Protein AF-A0A7S4RRV2-F1 (afdb_monomer)

Structure (mmCIF, N/CA/C/O backbone):
data_AF-A0A7S4RRV2-F1
#
_entry.id   AF-A0A7S4RRV2-F1
#
loop_
_atom_site.group_PDB
_atom_site.id
_atom_site.type_symbol
_atom_site.label_atom_id
_atom_site.label_alt_id
_atom_site.label_comp_id
_atom_site.label_asym_id
_atom_site.label_entity_id
_atom_site.label_seq_id
_atom_site.pdbx_PDB_ins_code
_atom_site.Cartn_x
_atom_site.Cartn_y
_atom_site.Cartn_z
_atom_site.occupancy
_atom_site.B_iso_or_equiv
_atom_site.auth_seq_id
_atom_site.auth_comp_id
_atom_site.auth_asym_id
_atom_site.auth_atom_id
_atom_site.pdbx_PDB_model_num
ATOM 1 N N . MET A 1 1 ? 28.428 -20.623 -6.494 1.00 34.81 1 MET A N 1
ATOM 2 C CA . MET A 1 1 ? 27.501 -19.470 -6.536 1.00 34.81 1 MET A CA 1
ATOM 3 C C . MET A 1 1 ? 26.064 -19.971 -6.655 1.00 34.81 1 MET A C 1
ATOM 5 O O . MET A 1 1 ? 25.550 -20.109 -7.756 1.00 34.81 1 MET A O 1
ATOM 9 N N . LYS A 1 2 ? 25.442 -20.320 -5.528 1.00 34.19 2 LYS A N 1
ATOM 10 C CA . LYS A 1 2 ? 24.012 -20.643 -5.414 1.00 34.19 2 LYS A CA 1
ATOM 11 C C . LYS A 1 2 ? 23.554 -20.039 -4.088 1.00 34.19 2 LYS A C 1
ATOM 13 O O . LYS A 1 2 ? 23.521 -20.730 -3.078 1.00 34.19 2 LYS A O 1
ATOM 18 N N . ASP A 1 3 ? 23.321 -18.731 -4.082 1.00 38.88 3 ASP A N 1
ATOM 19 C CA . ASP A 1 3 ? 22.784 -18.055 -2.904 1.00 38.88 3 ASP A CA 1
ATOM 20 C C . ASP A 1 3 ? 21.265 -18.232 -2.885 1.00 38.88 3 ASP A C 1
ATOM 22 O O . ASP A 1 3 ? 20.557 -17.899 -3.835 1.00 38.88 3 ASP A O 1
ATOM 26 N N . PHE A 1 4 ? 20.816 -18.832 -1.787 1.00 36.09 4 PHE A N 1
ATOM 27 C CA . PHE A 1 4 ? 19.444 -19.149 -1.424 1.00 36.09 4 PHE A CA 1
ATOM 28 C C . PHE A 1 4 ? 18.566 -17.888 -1.372 1.00 36.09 4 PHE A C 1
ATOM 30 O O . PHE A 1 4 ? 18.720 -17.050 -0.484 1.00 36.09 4 PHE A O 1
ATOM 37 N N . LEU A 1 5 ? 17.582 -17.798 -2.269 1.00 37.19 5 LEU A N 1
ATOM 38 C CA . LEU A 1 5 ? 16.339 -17.083 -1.990 1.00 37.19 5 LEU A CA 1
ATOM 39 C C . LEU A 1 5 ? 15.497 -17.995 -1.099 1.00 37.19 5 LEU A C 1
ATOM 41 O O . LEU A 1 5 ? 14.982 -19.013 -1.561 1.00 37.19 5 LEU A O 1
ATOM 45 N N . LEU A 1 6 ? 15.370 -17.652 0.181 1.00 40.69 6 LEU A N 1
ATOM 46 C CA . LEU A 1 6 ? 14.396 -18.30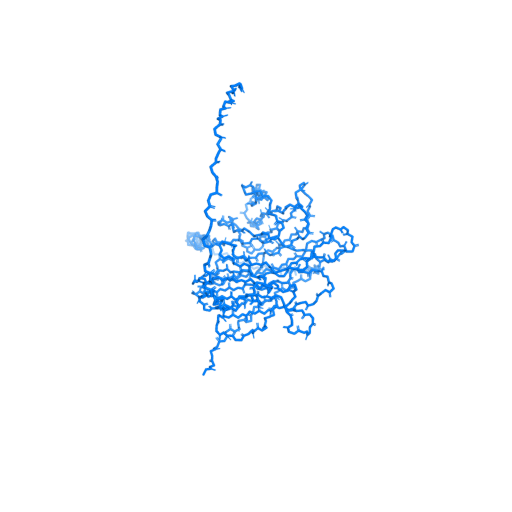4 1.049 1.00 40.69 6 LEU A CA 1
ATOM 47 C C . LEU A 1 6 ? 13.009 -17.764 0.669 1.00 40.69 6 LEU A C 1
ATOM 49 O O . LEU A 1 6 ? 12.555 -16.749 1.195 1.00 40.69 6 LEU A O 1
ATOM 53 N N . MET A 1 7 ? 12.359 -18.411 -0.301 1.00 36.62 7 MET A N 1
ATOM 54 C CA . MET A 1 7 ? 10.940 -18.198 -0.571 1.00 36.62 7 MET A CA 1
ATOM 55 C C . MET A 1 7 ? 10.159 -18.737 0.625 1.00 36.62 7 MET A C 1
ATOM 57 O O . MET A 1 7 ? 10.061 -19.946 0.810 1.00 36.62 7 MET A O 1
ATOM 61 N N . LYS A 1 8 ? 9.639 -17.843 1.464 1.00 39.62 8 LYS A N 1
ATOM 62 C CA . LYS A 1 8 ? 8.637 -18.214 2.461 1.00 39.62 8 LYS A CA 1
ATOM 63 C C . LYS A 1 8 ? 7.280 -18.201 1.770 1.00 39.62 8 LYS A C 1
ATOM 65 O O . LYS A 1 8 ? 6.898 -17.193 1.177 1.00 39.62 8 LYS A O 1
ATOM 70 N N . ASP A 1 9 ? 6.577 -19.323 1.816 1.00 31.39 9 ASP A N 1
ATOM 71 C CA . ASP A 1 9 ? 5.188 -19.386 1.387 1.00 31.39 9 ASP A CA 1
ATOM 72 C C . ASP A 1 9 ? 4.339 -18.557 2.352 1.00 31.39 9 ASP A C 1
ATOM 74 O O . ASP A 1 9 ? 4.138 -18.910 3.512 1.00 31.39 9 ASP A O 1
ATOM 78 N N . VAL A 1 10 ? 3.910 -17.393 1.871 1.00 38.44 10 VAL A N 1
ATOM 79 C CA . VAL A 1 10 ? 2.933 -16.540 2.540 1.00 38.44 10 VAL A CA 1
ATOM 80 C C . VAL A 1 10 ? 1.561 -17.136 2.247 1.00 38.44 10 VAL A C 1
ATOM 82 O O . VAL A 1 10 ? 1.147 -17.215 1.090 1.00 38.44 10 VAL A O 1
ATOM 85 N N . LEU A 1 11 ? 0.867 -17.574 3.296 1.00 34.00 11 LEU A N 1
ATOM 86 C CA . LEU A 1 11 ? -0.551 -17.918 3.242 1.00 34.00 11 LEU A CA 1
ATOM 87 C C . LEU A 1 11 ? -1.350 -16.642 2.941 1.00 34.00 11 LEU A C 1
ATOM 89 O O . LEU A 1 11 ? -1.718 -15.891 3.840 1.00 34.00 11 LEU A O 1
ATOM 93 N N . LEU A 1 12 ? -1.602 -16.386 1.658 1.00 36.19 12 LEU A N 1
ATOM 94 C CA . LEU A 1 12 ? -2.635 -15.459 1.211 1.00 36.19 12 LEU A CA 1
ATOM 95 C C . LEU A 1 12 ? -4.001 -16.090 1.500 1.00 36.19 12 LEU A C 1
ATOM 97 O O . LEU A 1 12 ? -4.492 -16.909 0.723 1.00 36.19 12 LEU A O 1
ATOM 101 N N . PHE A 1 13 ? -4.641 -15.705 2.601 1.00 34.56 13 PHE A N 1
ATOM 102 C CA . PHE A 1 13 ? -6.066 -15.969 2.783 1.00 34.56 13 PHE A CA 1
ATOM 103 C C . PHE A 1 13 ? -6.866 -14.919 2.008 1.00 34.56 13 PHE A C 1
ATOM 105 O O . PHE A 1 13 ? -7.250 -13.879 2.535 1.00 34.56 13 PHE A O 1
ATOM 112 N N . VAL A 1 14 ? -7.113 -15.191 0.727 1.00 33.31 14 VAL A N 1
ATOM 113 C CA . VAL A 1 14 ? -8.157 -14.492 -0.031 1.00 33.31 14 VAL A CA 1
ATOM 114 C C . VAL A 1 14 ? -9.488 -15.118 0.377 1.00 33.31 14 VAL A C 1
ATOM 116 O O . VAL A 1 14 ? -9.801 -16.230 -0.041 1.00 33.31 14 VAL A O 1
ATOM 119 N N . TRP A 1 15 ? -10.267 -14.438 1.217 1.00 31.94 15 TRP A N 1
ATOM 120 C CA . TRP A 1 15 ? -11.651 -14.836 1.479 1.00 31.94 15 TRP A CA 1
ATOM 121 C C . TRP A 1 15 ? -12.604 -14.023 0.608 1.00 31.94 15 TRP A C 1
ATOM 123 O O . TRP A 1 15 ? -12.752 -12.813 0.767 1.00 31.94 15 TRP A O 1
ATOM 133 N N . THR A 1 16 ? -13.292 -14.715 -0.297 1.00 33.56 16 THR A N 1
ATOM 134 C CA . THR A 1 16 ? -14.565 -14.256 -0.853 1.00 33.56 16 THR A CA 1
ATOM 135 C C . THR A 1 16 ? -15.630 -14.369 0.236 1.00 33.56 16 THR A C 1
ATOM 137 O O . THR A 1 16 ? -15.800 -15.430 0.834 1.00 33.56 16 THR A O 1
ATOM 140 N N . CYS A 1 17 ? -16.345 -13.280 0.508 1.00 32.47 17 CYS A N 1
ATOM 141 C CA . CYS A 1 17 ? -17.398 -13.234 1.519 1.00 32.47 17 CYS A CA 1
ATOM 142 C C . CYS A 1 17 ? -18.577 -14.141 1.103 1.00 32.47 17 CYS A C 1
ATOM 144 O O . CYS A 1 17 ? -19.323 -13.802 0.189 1.00 32.47 17 CYS A O 1
ATOM 146 N N . GLY A 1 18 ? -18.737 -15.299 1.753 1.00 32.47 18 GLY A N 1
ATOM 147 C CA . GLY A 1 18 ? -19.884 -16.199 1.598 1.00 32.47 18 GLY A CA 1
ATOM 148 C C . GLY A 1 18 ? -20.538 -16.461 2.954 1.00 32.47 18 GLY A C 1
ATOM 149 O O . GLY A 1 18 ? -19.961 -17.129 3.807 1.00 32.47 18 GLY A O 1
ATOM 150 N N . ALA A 1 19 ? -21.732 -15.910 3.175 1.00 37.50 19 ALA A N 1
ATOM 151 C CA . ALA A 1 19 ? -22.488 -16.079 4.411 1.00 37.50 19 ALA A CA 1
ATOM 152 C C . ALA A 1 19 ? -23.187 -17.450 4.452 1.00 37.50 19 ALA A C 1
ATOM 154 O O . ALA A 1 19 ? -24.045 -17.729 3.618 1.00 37.50 19 ALA A O 1
ATOM 155 N N . VAL A 1 20 ? -22.882 -18.284 5.454 1.00 35.16 20 VAL A N 1
ATOM 156 C CA . VAL A 1 20 ? -23.694 -19.460 5.817 1.00 35.16 20 VAL A CA 1
ATOM 157 C C . VAL A 1 20 ? -23.843 -19.515 7.335 1.00 35.16 20 VAL A C 1
ATOM 159 O O . VAL A 1 20 ? -22.889 -19.763 8.067 1.00 35.16 20 VAL A O 1
ATOM 162 N N . ALA A 1 21 ? -25.068 -19.293 7.808 1.00 37.38 21 ALA A N 1
ATOM 163 C CA . ALA A 1 21 ? -25.456 -19.480 9.198 1.00 37.38 21 ALA A CA 1
ATOM 164 C C . ALA A 1 21 ? -25.769 -20.962 9.465 1.00 37.38 21 ALA A C 1
ATOM 166 O O . ALA A 1 21 ? -26.582 -21.564 8.763 1.00 37.38 21 ALA A O 1
ATOM 167 N N . ARG A 1 22 ? -25.192 -21.545 10.523 1.00 33.06 22 ARG A N 1
ATOM 168 C CA . ARG A 1 22 ? -25.704 -22.781 11.136 1.00 33.06 22 ARG A CA 1
ATOM 169 C C . ARG A 1 22 ? -25.925 -22.577 12.630 1.00 33.06 22 ARG A C 1
ATOM 171 O O . ARG A 1 22 ? -25.001 -22.273 13.374 1.00 33.06 22 ARG A O 1
ATOM 178 N N . ARG A 1 23 ? -27.180 -22.779 13.043 1.00 43.44 23 ARG A N 1
ATOM 179 C CA . ARG A 1 23 ? -27.597 -23.035 14.427 1.00 43.44 23 ARG A CA 1
ATOM 180 C C . ARG A 1 23 ? -27.086 -24.408 14.843 1.00 43.44 23 ARG A C 1
ATOM 182 O O . ARG A 1 23 ? -27.353 -25.378 14.138 1.00 43.44 23 ARG A O 1
ATOM 189 N N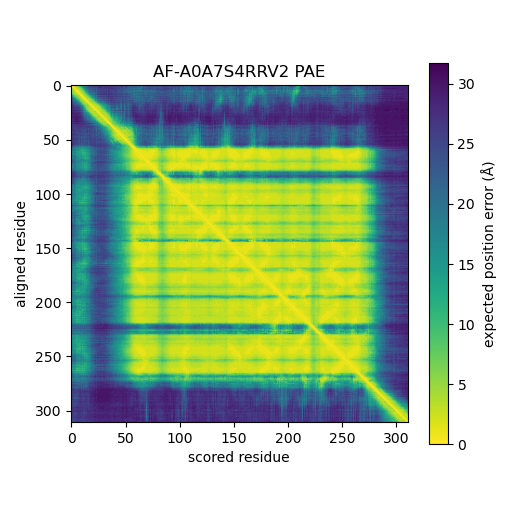 . LEU A 1 24 ? -26.483 -24.504 16.023 1.00 38.34 24 LEU A N 1
ATOM 190 C CA . LEU A 1 24 ? -26.426 -25.758 16.764 1.00 38.34 24 LEU A CA 1
ATOM 191 C C . LEU A 1 24 ? -26.970 -25.547 18.177 1.00 38.34 24 LEU A C 1
ATOM 193 O O . LEU A 1 24 ? -26.535 -24.673 18.920 1.00 38.34 24 LEU A O 1
ATOM 197 N N . SER A 1 25 ? -27.990 -26.352 18.460 1.00 48.47 25 SER A N 1
ATOM 198 C CA . SER A 1 25 ? -28.624 -26.595 19.748 1.00 48.47 25 SER A CA 1
ATOM 199 C C . SER A 1 25 ? -27.891 -27.754 20.424 1.00 48.47 25 SER A C 1
ATOM 201 O O . SER A 1 25 ? -27.555 -28.728 19.751 1.00 48.47 25 SER A O 1
ATOM 203 N N . GLY A 1 26 ? -27.655 -27.666 21.732 1.00 38.00 26 GLY A N 1
ATOM 204 C CA . GLY A 1 26 ? -27.023 -28.736 22.501 1.00 38.00 26 GLY A CA 1
ATOM 205 C C . GLY A 1 26 ? -27.124 -28.492 24.001 1.00 38.00 26 GLY A C 1
ATOM 206 O O . GLY A 1 26 ? -26.317 -27.772 24.575 1.00 38.00 26 GLY A O 1
ATOM 207 N N . SER A 1 27 ? -28.153 -29.087 24.603 1.00 48.19 27 SER A N 1
ATOM 208 C CA . SER A 1 27 ? -28.417 -29.181 26.041 1.00 48.19 27 SER A CA 1
ATOM 209 C C . SER A 1 27 ? -27.533 -30.258 26.683 1.00 48.19 27 SER A C 1
ATOM 211 O O . SER A 1 27 ? -27.416 -31.353 26.138 1.00 48.19 27 SER A O 1
ATOM 213 N N . GLY A 1 28 ? -26.956 -29.973 27.854 1.00 39.31 28 GLY A N 1
ATOM 214 C CA . GLY A 1 28 ? -26.234 -30.953 28.668 1.00 39.31 28 GLY A CA 1
ATOM 215 C C . GLY A 1 28 ? -25.925 -30.403 30.057 1.00 39.31 28 GLY A C 1
ATOM 216 O O . GLY A 1 28 ? -25.006 -29.611 30.229 1.00 39.31 28 GLY A O 1
ATOM 217 N N . SER A 1 29 ? -26.730 -30.801 31.043 1.00 43.47 29 SER A N 1
ATOM 218 C CA . SER A 1 29 ? -26.631 -30.400 32.448 1.00 43.47 29 SER A CA 1
ATOM 219 C C . SER A 1 29 ? -25.940 -31.497 33.262 1.00 43.47 29 SER A C 1
ATOM 221 O O . SER A 1 29 ? -26.373 -32.647 33.247 1.00 43.47 29 SER A O 1
ATOM 223 N N . SER A 1 30 ? -24.886 -31.155 34.003 1.00 41.50 30 SER A N 1
ATOM 224 C CA . SER A 1 30 ? -24.405 -31.953 35.136 1.00 41.50 30 SER A CA 1
ATOM 225 C C . SER A 1 30 ? -24.006 -31.037 36.284 1.00 41.50 30 SER A C 1
ATOM 227 O O . SER A 1 30 ? -23.167 -30.152 36.136 1.00 41.50 30 SER A O 1
ATOM 229 N N . ARG A 1 31 ? -24.680 -31.235 37.424 1.00 41.94 31 ARG A N 1
ATOM 230 C CA . ARG A 1 31 ? -24.401 -30.588 38.709 1.00 41.94 31 ARG A CA 1
ATOM 231 C C . ARG A 1 31 ? -23.358 -31.403 39.461 1.00 41.94 31 ARG A C 1
ATOM 233 O O . ARG A 1 31 ? -23.616 -32.550 39.805 1.00 41.94 31 ARG A O 1
ATOM 240 N N . THR A 1 32 ? -22.260 -30.758 39.822 1.00 40.75 32 THR A N 1
ATOM 241 C CA . THR A 1 32 ? -21.384 -31.174 40.921 1.00 40.75 32 THR A CA 1
ATOM 242 C C . THR A 1 32 ? -21.226 -29.987 41.858 1.00 40.75 32 THR A C 1
ATOM 244 O O . THR A 1 32 ? -20.606 -28.984 41.515 1.00 40.75 32 THR A O 1
ATOM 247 N N . THR A 1 33 ? -21.853 -30.080 43.028 1.00 48.84 33 THR A N 1
ATOM 248 C CA . THR A 1 33 ? -21.727 -29.125 44.131 1.00 48.84 33 THR A CA 1
ATOM 249 C C . THR A 1 33 ? -20.487 -29.473 44.946 1.00 48.84 33 THR A C 1
ATOM 251 O O . THR A 1 33 ? -20.499 -30.441 45.701 1.00 48.84 33 THR A O 1
ATOM 254 N N . SER A 1 34 ? -19.429 -28.681 44.781 1.00 44.34 34 SER A N 1
ATOM 255 C CA . SER A 1 34 ? -18.232 -28.690 45.623 1.00 44.34 34 SER A CA 1
ATOM 256 C C . SER A 1 34 ? -18.102 -27.311 46.260 1.00 44.34 34 SER A C 1
ATOM 258 O O . SER A 1 34 ? -17.873 -26.318 45.573 1.00 44.34 34 SER A O 1
ATOM 260 N N . THR A 1 35 ? -18.314 -27.246 47.570 1.00 51.09 35 THR A N 1
ATOM 261 C CA . THR A 1 35 ? -18.073 -26.073 48.410 1.00 51.09 35 THR A CA 1
ATOM 262 C C . THR A 1 35 ? -16.569 -25.888 48.584 1.00 51.09 35 THR A C 1
ATOM 264 O O . THR A 1 35 ? -15.969 -26.539 49.435 1.00 51.09 35 THR A O 1
ATOM 267 N N . ASP A 1 36 ? -15.966 -25.021 47.770 1.00 45.41 36 ASP A N 1
ATOM 268 C CA . ASP A 1 36 ? -14.549 -24.668 47.865 1.00 45.41 36 ASP A CA 1
ATOM 269 C C . ASP A 1 36 ? -14.392 -23.149 48.027 1.00 45.41 36 ASP A C 1
ATOM 271 O O . ASP A 1 36 ? -14.573 -22.365 47.094 1.00 45.41 36 ASP A O 1
ATOM 275 N N . VAL A 1 37 ? -14.101 -22.734 49.259 1.00 53.22 37 VAL A N 1
ATOM 276 C CA . VAL A 1 37 ? -13.918 -21.329 49.656 1.00 53.22 37 VAL A CA 1
ATOM 277 C C . VAL A 1 37 ? -12.477 -20.855 49.356 1.00 53.22 37 VAL A C 1
ATOM 279 O O . VAL A 1 37 ? -12.183 -19.670 49.480 1.00 53.22 37 VAL A O 1
ATOM 282 N N . GLY A 1 38 ? -11.582 -21.739 48.879 1.00 49.97 38 GLY A N 1
ATOM 283 C CA . GLY A 1 38 ? -10.196 -21.412 48.502 1.00 49.97 38 GLY A CA 1
ATOM 284 C C . GLY A 1 38 ? -9.953 -21.186 47.000 1.00 49.97 38 GLY A C 1
ATOM 285 O O . GLY A 1 38 ? -9.015 -20.480 46.624 1.00 49.97 38 GLY A O 1
ATOM 286 N N . GLY A 1 39 ? -10.808 -21.720 46.120 1.00 50.50 39 GLY A N 1
ATOM 287 C CA . GLY A 1 39 ? -10.618 -21.666 44.660 1.00 50.50 39 GLY A CA 1
ATOM 288 C C . GLY A 1 39 ? -10.822 -20.285 44.017 1.00 50.50 39 GLY A C 1
ATOM 289 O O . GLY A 1 39 ? -10.220 -19.978 42.985 1.00 50.50 39 GLY A O 1
ATOM 290 N N . ALA A 1 40 ? -11.620 -19.411 44.639 1.00 54.44 40 ALA A N 1
ATOM 291 C CA . ALA A 1 40 ? -11.951 -18.097 44.079 1.00 54.44 40 ALA A CA 1
ATOM 292 C C . ALA A 1 40 ? -10.737 -17.152 43.999 1.00 54.44 40 ALA A C 1
ATOM 294 O O . ALA A 1 40 ? -10.605 -16.400 43.034 1.00 54.44 40 ALA A O 1
ATOM 295 N N . GLN A 1 41 ? -9.813 -17.217 44.965 1.00 54.88 41 GLN A N 1
ATOM 296 C CA . GLN A 1 41 ? -8.608 -16.377 44.965 1.00 54.88 41 GLN A CA 1
ATOM 297 C C . GLN A 1 41 ? -7.557 -16.859 43.949 1.00 54.88 41 GLN A C 1
ATOM 299 O O . GLN A 1 41 ? -6.895 -16.043 43.304 1.00 54.88 41 GLN A O 1
ATOM 304 N N . HIS A 1 42 ? -7.446 -18.175 43.736 1.00 55.53 42 HIS A N 1
ATOM 305 C CA . HIS A 1 42 ? -6.565 -18.745 42.710 1.00 55.53 42 HIS A CA 1
ATOM 306 C C . HIS A 1 42 ? -7.075 -18.470 41.288 1.00 55.53 42 HIS A C 1
ATOM 308 O O . HIS A 1 42 ? -6.298 -18.052 40.429 1.00 55.53 42 HIS A O 1
ATOM 314 N N . ALA A 1 43 ? -8.382 -18.608 41.044 1.00 58.56 43 ALA A N 1
ATOM 315 C CA . ALA A 1 43 ? -8.985 -18.290 39.749 1.00 58.56 43 ALA A CA 1
ATOM 316 C C . ALA A 1 43 ? -8.862 -16.797 39.396 1.00 58.56 43 ALA A C 1
ATOM 318 O O . ALA A 1 43 ? -8.568 -16.458 38.249 1.00 58.56 43 ALA A O 1
ATOM 319 N N . LEU A 1 44 ? -9.019 -15.903 40.381 1.00 60.34 44 LEU A N 1
ATOM 320 C CA . LEU A 1 44 ? -8.849 -14.462 40.181 1.00 60.34 44 LEU A CA 1
ATOM 321 C C . LEU A 1 44 ? -7.399 -14.104 39.824 1.00 60.34 44 LEU A C 1
ATOM 323 O O . LEU A 1 44 ? -7.172 -13.293 38.931 1.00 60.34 44 LEU A O 1
ATOM 327 N N . THR A 1 45 ? -6.422 -14.751 40.466 1.00 61.69 45 THR A N 1
ATOM 328 C CA . THR A 1 45 ? -4.990 -14.537 40.199 1.00 61.69 45 THR A CA 1
ATOM 329 C C . THR A 1 45 ? -4.592 -15.056 38.814 1.00 61.69 45 THR A C 1
ATOM 331 O O . THR A 1 45 ? -3.886 -14.369 38.081 1.00 61.69 45 THR A O 1
ATOM 334 N N . ILE A 1 46 ? -5.099 -16.222 38.396 1.00 59.28 46 ILE A N 1
ATOM 335 C CA . ILE A 1 46 ? -4.881 -16.756 37.039 1.00 59.28 46 ILE A CA 1
ATOM 336 C C . ILE A 1 46 ? -5.543 -15.856 35.983 1.00 59.28 46 ILE A C 1
ATOM 338 O O . ILE A 1 46 ? -4.930 -15.577 34.958 1.00 59.28 46 ILE A O 1
ATOM 342 N N . ALA A 1 47 ? -6.754 -15.347 36.230 1.00 58.78 47 ALA A N 1
ATOM 343 C CA . ALA A 1 47 ? -7.443 -14.436 35.313 1.00 58.78 47 ALA A CA 1
ATOM 344 C C . ALA A 1 47 ? -6.770 -13.053 35.219 1.00 58.78 47 ALA A C 1
ATOM 346 O O . ALA A 1 47 ? -6.707 -12.474 34.134 1.00 58.78 47 ALA A O 1
ATOM 347 N N . LEU A 1 48 ? -6.239 -12.531 36.329 1.00 59.28 48 LEU A N 1
ATOM 348 C CA . LEU A 1 48 ? -5.448 -11.297 36.355 1.00 59.28 48 LEU A CA 1
ATOM 349 C C . LEU A 1 48 ? -4.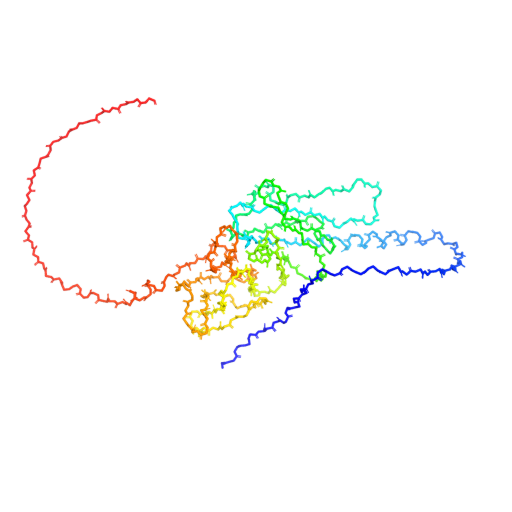109 -11.474 35.639 1.00 59.28 48 LEU A C 1
ATOM 351 O O . LEU A 1 48 ? -3.766 -10.636 34.814 1.00 59.28 48 LEU A O 1
ATOM 355 N N . ASN A 1 49 ? -3.414 -12.591 35.858 1.00 56.28 49 ASN A N 1
ATOM 356 C CA . ASN A 1 49 ? -2.172 -12.908 35.156 1.00 56.28 49 ASN A CA 1
ATOM 357 C C . ASN A 1 49 ? -2.405 -13.196 33.669 1.00 56.28 49 ASN A C 1
ATOM 359 O O . ASN A 1 49 ? -1.581 -12.811 32.858 1.00 56.28 49 ASN A O 1
ATOM 363 N N . ALA A 1 50 ? -3.528 -13.802 33.273 1.00 56.16 50 ALA A N 1
ATOM 364 C CA . ALA A 1 50 ? -3.894 -13.953 31.863 1.00 56.16 50 ALA A CA 1
ATOM 365 C C . ALA A 1 50 ? -4.225 -12.599 31.209 1.00 56.16 50 ALA A C 1
ATOM 367 O O . ALA A 1 50 ? -3.878 -12.381 30.053 1.00 56.16 50 ALA A O 1
ATOM 368 N N . ARG A 1 51 ? -4.830 -11.659 31.951 1.00 51.94 51 ARG A N 1
ATOM 369 C CA . ARG A 1 51 ? -5.043 -10.270 31.502 1.00 51.94 51 ARG A CA 1
ATOM 370 C C . ARG A 1 51 ? -3.751 -9.450 31.453 1.00 51.94 51 ARG A C 1
ATOM 372 O O . ARG A 1 51 ? -3.593 -8.653 30.541 1.00 51.94 51 ARG A O 1
ATOM 379 N N . GLN A 1 52 ? -2.828 -9.658 32.390 1.00 50.56 52 GLN A N 1
ATOM 380 C CA . GLN A 1 52 ? -1.500 -9.035 32.395 1.00 50.56 52 GLN A CA 1
ATOM 381 C C . GLN A 1 52 ? -0.518 -9.716 31.432 1.00 50.56 52 GLN A C 1
ATOM 383 O O . GLN A 1 52 ? 0.420 -9.075 30.994 1.00 50.56 52 GLN A O 1
ATOM 388 N N . ALA A 1 53 ? -0.716 -10.980 31.055 1.00 47.81 53 ALA A N 1
ATOM 389 C CA . ALA A 1 53 ? 0.038 -11.658 29.994 1.00 47.81 53 ALA A CA 1
ATOM 390 C C . ALA A 1 53 ? -0.547 -11.364 28.605 1.00 47.81 53 ALA A C 1
ATOM 392 O O . ALA A 1 53 ? 0.184 -11.348 27.622 1.00 47.81 53 ALA A O 1
ATOM 393 N N . ALA A 1 54 ? -1.840 -11.030 28.538 1.00 51.47 54 ALA A N 1
ATOM 394 C CA . ALA A 1 54 ? -2.425 -10.258 27.448 1.00 51.47 54 ALA A CA 1
ATOM 395 C C . ALA A 1 54 ? -2.033 -8.767 27.510 1.00 51.47 54 ALA A C 1
ATOM 397 O O . ALA A 1 54 ? -2.649 -7.966 26.804 1.00 51.47 54 ALA A O 1
ATOM 398 N N . ALA A 1 55 ? -1.019 -8.401 28.324 1.00 51.25 55 ALA A N 1
ATOM 399 C CA . ALA A 1 55 ? -0.292 -7.146 28.178 1.00 51.25 55 ALA A CA 1
ATOM 400 C C . ALA A 1 55 ? -0.036 -6.920 26.694 1.00 51.25 55 ALA A C 1
ATOM 402 O O . ALA A 1 55 ? 0.523 -7.758 25.984 1.00 51.25 55 ALA A O 1
ATOM 403 N N . GLU A 1 56 ? -0.585 -5.797 26.269 1.00 60.88 56 GLU A N 1
ATOM 404 C CA . GLU A 1 56 ? -0.987 -5.468 24.922 1.00 60.88 56 GLU A CA 1
ATOM 405 C C . GLU A 1 56 ? 0.113 -5.772 23.921 1.00 60.88 56 GLU A C 1
ATOM 407 O O . GLU A 1 56 ? 1.105 -5.046 23.800 1.00 60.88 56 GLU A O 1
ATOM 412 N N . LYS A 1 57 ? -0.087 -6.833 23.139 1.00 64.06 57 LYS A N 1
ATOM 413 C CA . LYS A 1 57 ? 0.655 -6.978 21.898 1.00 64.06 57 LYS A CA 1
ATOM 414 C C . LYS A 1 57 ? 0.212 -5.846 20.972 1.00 64.06 57 LYS A C 1
ATOM 416 O O . LYS A 1 57 ? -0.773 -5.967 20.250 1.00 64.06 57 LYS A O 1
ATOM 421 N N . SER A 1 58 ? 0.917 -4.723 21.054 1.00 76.31 58 SER A N 1
ATOM 422 C CA . SER A 1 58 ? 0.677 -3.578 20.187 1.00 76.31 58 SER A CA 1
ATOM 423 C C . SER A 1 58 ? 1.242 -3.887 18.806 1.00 76.31 58 SER A C 1
ATOM 425 O O . SER A 1 58 ? 2.442 -4.081 18.623 1.00 76.31 58 SER A O 1
ATOM 427 N N . TRP A 1 59 ? 0.345 -3.999 17.836 1.00 89.19 59 TRP A N 1
ATOM 428 C CA . TRP A 1 59 ? 0.710 -4.116 16.435 1.00 89.19 59 TRP A CA 1
ATOM 429 C C . TRP A 1 59 ? 0.930 -2.722 15.858 1.00 89.19 59 TRP A C 1
ATOM 431 O O . TRP A 1 59 ? 0.151 -1.800 16.115 1.00 89.19 59 TRP A O 1
ATOM 441 N N . GLU A 1 60 ? 1.968 -2.568 15.045 1.00 94.12 60 GLU A N 1
ATOM 442 C CA . GLU A 1 60 ? 2.024 -1.443 14.121 1.00 94.12 60 GLU A CA 1
ATOM 443 C C . GLU A 1 60 ? 1.095 -1.728 12.939 1.00 94.12 60 GLU A C 1
ATOM 445 O O . GLU A 1 60 ? 0.942 -2.875 12.503 1.00 94.12 60 GLU A O 1
ATOM 450 N N . LEU A 1 61 ? 0.484 -0.676 12.403 1.00 97.25 61 LEU A N 1
ATOM 451 C CA . LEU A 1 61 ? -0.390 -0.761 11.242 1.00 97.25 61 LEU A CA 1
ATOM 452 C C . LEU A 1 61 ? 0.154 0.116 10.121 1.00 97.25 61 LEU A C 1
ATOM 454 O O . LEU A 1 61 ? 0.277 1.321 10.288 1.00 97.25 61 LEU A O 1
ATOM 458 N N . ARG A 1 62 ? 0.414 -0.464 8.952 1.00 98.25 62 ARG A N 1
ATOM 459 C CA . ARG A 1 62 ? 0.694 0.273 7.718 1.00 98.25 62 ARG A CA 1
ATOM 460 C C . ARG A 1 62 ? -0.538 0.274 6.839 1.00 98.25 62 ARG A C 1
ATOM 462 O O . ARG A 1 62 ? -1.027 -0.791 6.467 1.00 98.25 62 ARG A O 1
ATOM 469 N N . ILE A 1 63 ? -0.994 1.451 6.434 1.00 98.56 63 ILE A N 1
ATOM 470 C CA . ILE A 1 63 ? -2.061 1.585 5.441 1.00 98.56 63 ILE A CA 1
ATOM 471 C C . ILE A 1 63 ? -1.480 2.239 4.201 1.00 98.56 63 ILE A C 1
ATOM 473 O O . ILE A 1 63 ? -0.897 3.316 4.283 1.00 98.56 63 ILE A O 1
ATOM 477 N N . CYS A 1 64 ? -1.664 1.594 3.056 1.00 98.75 64 CYS A N 1
ATOM 478 C CA . CYS A 1 64 ? -1.323 2.137 1.751 1.00 98.75 64 CYS A CA 1
ATOM 479 C C . CYS A 1 64 ? -2.590 2.407 0.942 1.00 98.75 64 CYS A C 1
ATOM 481 O O . CYS A 1 64 ? -3.421 1.514 0.754 1.00 98.75 64 CYS A O 1
ATOM 483 N N . ASN A 1 65 ? -2.714 3.629 0.432 1.00 98.69 65 ASN A N 1
ATOM 484 C CA . ASN A 1 65 ? -3.775 4.014 -0.479 1.00 98.69 65 ASN A CA 1
ATOM 485 C C . ASN A 1 65 ? -3.338 3.792 -1.936 1.00 98.69 65 ASN A C 1
ATOM 487 O O . ASN A 1 65 ? -2.720 4.655 -2.558 1.00 98.69 65 ASN A O 1
ATOM 491 N N . ALA A 1 66 ? -3.698 2.640 -2.494 1.00 98.56 66 ALA A N 1
ATOM 492 C CA . ALA A 1 66 ? -3.644 2.367 -3.929 1.00 98.56 66 ALA A CA 1
ATOM 493 C C . ALA A 1 66 ? -5.038 2.477 -4.584 1.00 98.56 66 ALA A C 1
ATOM 495 O O . ALA A 1 66 ? -5.246 2.027 -5.711 1.00 98.56 66 ALA A O 1
ATOM 496 N N . TYR A 1 67 ? -6.016 3.068 -3.888 1.00 98.38 67 TYR A N 1
ATOM 497 C CA . TYR A 1 67 ? -7.347 3.310 -4.420 1.00 98.38 67 TYR A CA 1
ATOM 498 C C . TYR A 1 67 ? -7.278 4.508 -5.363 1.00 98.38 67 TYR A C 1
ATOM 500 O O . TYR A 1 67 ? -7.151 5.654 -4.942 1.00 98.38 67 TYR A O 1
ATOM 508 N N . ALA A 1 68 ? -7.319 4.210 -6.659 1.00 97.44 68 ALA A N 1
ATOM 509 C CA . ALA A 1 68 ? -7.167 5.174 -7.734 1.00 97.44 68 ALA A CA 1
ATOM 510 C C . ALA A 1 68 ? -8.376 6.124 -7.809 1.00 97.44 68 ALA A C 1
ATOM 512 O O . ALA A 1 68 ? -9.396 5.834 -8.447 1.00 97.44 68 ALA A O 1
ATOM 513 N N . PHE A 1 69 ? -8.259 7.231 -7.076 1.00 96.31 69 PHE A N 1
ATOM 514 C CA . PHE A 1 69 ? -9.230 8.311 -6.983 1.00 96.31 69 PHE A CA 1
ATOM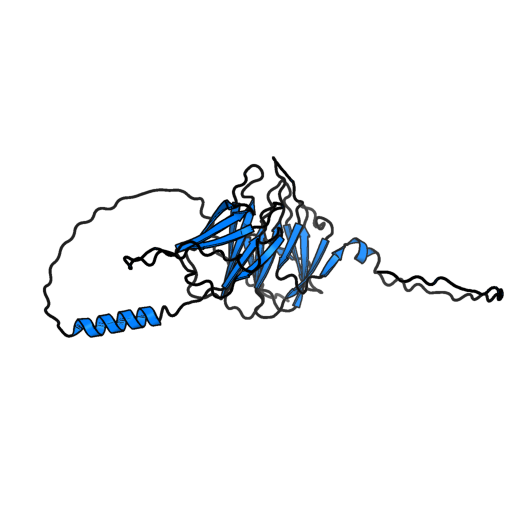 515 C C . PHE A 1 69 ? -8.548 9.588 -6.469 1.00 96.31 69 PHE A C 1
ATOM 517 O O . PHE A 1 69 ? -7.522 9.518 -5.796 1.00 96.31 69 PHE A O 1
ATOM 524 N N . GLU A 1 70 ? -9.096 10.755 -6.805 1.00 94.44 70 GLU A N 1
ATOM 525 C CA . GLU A 1 70 ? -8.464 12.046 -6.497 1.00 94.44 70 GLU A CA 1
ATOM 526 C C . GLU A 1 70 ? -8.534 12.398 -5.007 1.00 94.44 70 GLU A C 1
ATOM 528 O O . GLU A 1 70 ? -7.569 12.905 -4.438 1.00 94.44 70 GLU A O 1
ATOM 533 N N . SER A 1 71 ? -9.655 12.095 -4.347 1.00 95.69 71 SER A N 1
ATOM 534 C CA . SER A 1 71 ? -9.787 12.366 -2.917 1.00 95.69 71 SER A CA 1
ATOM 535 C C . SER A 1 71 ? -8.959 11.392 -2.082 1.00 95.69 71 SER A C 1
ATOM 537 O O . SER A 1 71 ? -8.934 10.193 -2.368 1.00 95.69 71 SER A O 1
ATOM 539 N N . GLY A 1 72 ? -8.388 11.877 -0.982 1.00 97.06 72 GLY A N 1
ATOM 540 C CA . GLY A 1 72 ? -7.662 11.026 -0.048 1.00 97.06 72 GLY A CA 1
ATOM 541 C C . GLY A 1 72 ? -8.558 10.043 0.714 1.00 97.06 72 GLY A C 1
ATOM 542 O O . GLY A 1 72 ? -9.786 10.183 0.773 1.00 97.06 72 GLY A O 1
ATOM 543 N N . LEU A 1 73 ? -7.903 9.048 1.307 1.00 98.31 73 LEU A N 1
ATOM 544 C CA . LEU A 1 73 ? -8.498 7.919 2.008 1.00 98.31 73 LEU A CA 1
ATOM 545 C C . LEU A 1 73 ? -8.419 8.105 3.526 1.00 98.31 73 LEU A C 1
ATOM 547 O O . LEU A 1 73 ? -7.333 8.122 4.104 1.00 98.31 73 LEU A O 1
ATOM 551 N N . ASP A 1 74 ? -9.574 8.165 4.174 1.00 98.31 74 ASP A N 1
ATOM 552 C CA . ASP A 1 74 ? -9.695 8.102 5.622 1.00 98.31 74 ASP A CA 1
ATOM 553 C C . ASP A 1 74 ? -9.824 6.657 6.097 1.00 98.31 74 ASP A C 1
ATOM 555 O O . ASP A 1 74 ? -10.674 5.894 5.630 1.00 98.31 74 ASP A O 1
ATOM 559 N N . ALA A 1 75 ? -9.000 6.302 7.078 1.00 98.25 75 ALA A N 1
ATOM 560 C CA . ALA A 1 75 ? -9.055 5.022 7.768 1.00 98.25 75 ALA A CA 1
ATOM 561 C C . ALA A 1 75 ? -9.583 5.180 9.197 1.00 98.25 75 ALA A C 1
ATOM 563 O O . ALA A 1 75 ? -9.184 6.093 9.928 1.00 98.25 75 ALA A O 1
ATOM 564 N N . PHE A 1 76 ? -10.442 4.250 9.602 1.00 97.94 76 PHE A N 1
ATOM 565 C CA . PHE A 1 76 ? -11.024 4.172 10.936 1.00 97.94 76 PHE A CA 1
ATOM 566 C C . PHE A 1 76 ? -10.825 2.773 11.510 1.00 97.94 76 PHE A C 1
ATOM 568 O O . PHE A 1 76 ? -11.057 1.785 10.816 1.00 97.94 76 PHE A O 1
ATOM 575 N N . HIS A 1 77 ? -10.472 2.686 12.786 1.00 97.12 77 HIS A N 1
ATOM 576 C CA . HIS A 1 77 ? -10.335 1.441 13.526 1.00 97.12 77 HIS A CA 1
ATOM 577 C C . HIS A 1 77 ? -11.511 1.251 14.484 1.00 97.12 77 HIS A C 1
ATOM 579 O O . HIS A 1 77 ? -11.869 2.155 15.232 1.00 97.12 77 HIS A O 1
ATOM 585 N N . SER A 1 78 ? -12.118 0.070 14.457 1.00 95.31 78 SER A N 1
ATOM 586 C CA . SER A 1 78 ? -13.090 -0.391 15.445 1.00 95.31 78 SER A CA 1
ATOM 587 C C . SER A 1 78 ? -12.530 -1.645 16.113 1.00 95.31 78 SER A C 1
ATOM 589 O O . SER A 1 78 ? -12.461 -2.682 15.443 1.00 95.31 78 SER A O 1
ATOM 591 N N . PRO A 1 79 ? -12.115 -1.583 17.389 1.00 91.50 79 PRO A N 1
ATOM 592 C CA . PRO A 1 79 ? -11.651 -2.770 18.093 1.00 91.50 79 PRO A CA 1
ATOM 593 C C . PRO A 1 79 ? -12.786 -3.796 18.198 1.00 91.50 79 PRO A C 1
ATOM 595 O O . PRO A 1 79 ? -13.965 -3.425 18.275 1.00 91.50 79 PRO A O 1
ATOM 598 N N . LEU A 1 80 ? -12.447 -5.090 18.199 1.00 83.50 80 LEU A N 1
ATOM 599 C CA . LEU A 1 80 ? -13.441 -6.134 18.456 1.00 83.50 80 LEU A CA 1
ATOM 600 C C . LEU A 1 80 ? -14.116 -5.842 19.810 1.00 83.50 80 LEU A C 1
ATOM 602 O O . LEU A 1 80 ? -13.417 -5.510 20.772 1.00 83.50 80 LEU A O 1
ATOM 606 N N . PRO A 1 81 ? -15.454 -5.952 19.931 1.00 68.25 81 PRO A N 1
ATOM 607 C CA . PRO A 1 81 ? -16.103 -5.774 21.217 1.00 68.25 81 PRO A CA 1
ATOM 608 C C . PRO A 1 81 ? -15.516 -6.775 22.211 1.00 68.25 81 PRO A C 1
ATOM 610 O O . PRO A 1 81 ? -15.686 -7.986 22.054 1.00 68.25 81 PRO A O 1
ATOM 613 N N . ALA A 1 82 ? -14.857 -6.262 23.253 1.00 58.66 82 ALA A N 1
ATOM 614 C CA . ALA A 1 82 ? -14.574 -7.055 24.434 1.00 58.66 82 ALA A CA 1
ATOM 615 C C . ALA A 1 82 ? -15.915 -7.640 24.889 1.00 58.66 82 ALA A C 1
ATOM 617 O O . ALA A 1 82 ? -16.863 -6.908 25.175 1.00 58.66 82 ALA A O 1
ATOM 618 N N . VAL A 1 83 ? -16.012 -8.967 24.891 1.00 59.12 83 VAL A N 1
ATOM 619 C CA . VAL A 1 83 ? -17.252 -9.744 25.067 1.00 59.12 83 VAL A CA 1
ATOM 620 C C . VAL A 1 83 ? -17.940 -9.478 26.423 1.00 59.12 83 VAL A C 1
ATOM 622 O O . VAL A 1 83 ? -19.018 -9.992 26.699 1.00 59.12 83 VAL A O 1
ATOM 625 N N . SER A 1 84 ? -17.364 -8.645 27.289 1.00 54.16 84 SER A N 1
ATOM 626 C CA . SER A 1 84 ? -17.728 -8.573 28.698 1.00 54.16 84 SER A CA 1
ATOM 627 C C . SER A 1 84 ? -17.521 -7.188 29.317 1.00 54.16 84 SER A C 1
ATOM 629 O O . SER A 1 84 ? -16.676 -7.021 30.195 1.00 54.16 84 SER A O 1
ATOM 631 N N . ALA A 1 85 ? -18.308 -6.197 28.911 1.00 58.41 85 ALA A N 1
ATOM 632 C CA . ALA A 1 85 ? -18.646 -5.082 29.792 1.00 58.41 85 ALA A CA 1
ATOM 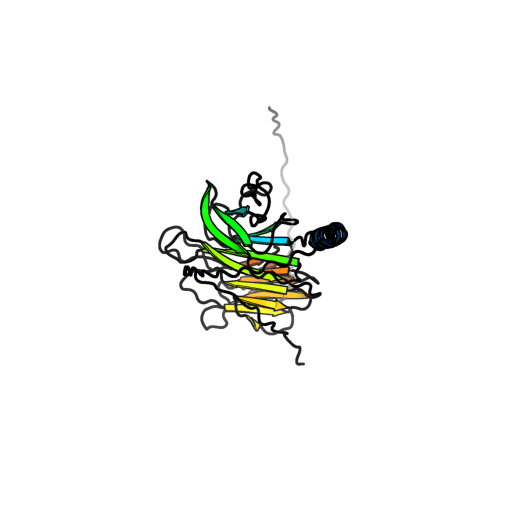633 C C . ALA A 1 85 ? -19.973 -4.478 29.334 1.00 58.41 85 ALA A C 1
ATOM 635 O O . ALA A 1 85 ? -20.115 -4.101 28.176 1.00 58.41 85 ALA A O 1
ATOM 636 N N . ALA A 1 86 ? -20.941 -4.365 30.240 1.00 74.06 86 ALA A N 1
ATOM 637 C CA . ALA A 1 86 ? -22.241 -3.729 30.015 1.00 74.06 86 ALA A CA 1
ATOM 638 C C . ALA A 1 86 ? -22.146 -2.197 29.793 1.00 74.06 86 ALA A C 1
ATOM 640 O O . ALA A 1 86 ? -23.073 -1.461 30.120 1.00 74.06 86 ALA A O 1
ATOM 641 N N . GLY A 1 87 ? -21.010 -1.709 29.286 1.00 75.50 87 GLY A N 1
ATOM 642 C CA . GLY A 1 87 ? -20.736 -0.303 29.030 1.00 75.50 87 GLY A CA 1
ATOM 643 C C . GLY A 1 87 ? -20.999 0.099 27.573 1.00 75.50 87 GLY A C 1
ATOM 644 O O . GLY A 1 87 ? -21.126 -0.762 26.696 1.00 75.50 87 GLY A O 1
ATOM 645 N N . PRO A 1 88 ? -21.065 1.413 27.297 1.00 77.94 88 PRO A N 1
ATOM 646 C CA . PRO A 1 88 ? -21.125 1.941 25.940 1.00 77.94 88 PRO A CA 1
ATOM 647 C C . PRO A 1 88 ? -19.958 1.403 25.108 1.00 77.94 88 PRO A C 1
ATOM 649 O O . PRO A 1 88 ? -18.804 1.463 25.535 1.00 77.94 88 PRO A O 1
ATOM 652 N N . ARG A 1 89 ? -20.248 0.865 23.919 1.00 75.19 89 ARG A N 1
ATOM 653 C CA . ARG A 1 89 ? -19.191 0.433 22.998 1.00 75.19 89 ARG A CA 1
ATOM 654 C C . ARG A 1 89 ? -18.442 1.670 22.494 1.00 75.19 89 ARG A C 1
ATOM 656 O O . ARG A 1 89 ? -19.112 2.594 22.024 1.00 75.19 89 ARG A O 1
ATOM 663 N N . PRO A 1 90 ? -17.100 1.700 22.557 1.00 81.94 90 PRO A N 1
ATOM 664 C CA . PRO A 1 90 ? -16.345 2.772 21.931 1.00 81.94 90 PRO A CA 1
ATOM 665 C C . PRO A 1 90 ? -16.655 2.790 20.430 1.00 81.94 90 PRO A C 1
ATOM 667 O O . PRO A 1 90 ? -16.751 1.743 19.784 1.00 81.94 90 PRO A O 1
ATOM 670 N N . GLY A 1 91 ? -16.886 3.989 19.897 1.00 88.25 91 GLY A N 1
ATOM 671 C CA . GLY A 1 91 ? -17.097 4.188 18.468 1.00 88.25 91 GLY A CA 1
ATOM 672 C C . GLY A 1 91 ? -15.812 3.963 17.659 1.00 88.25 91 GLY A C 1
ATOM 673 O O . GLY A 1 91 ? -14.737 3.795 18.235 1.00 88.25 91 GLY A O 1
ATOM 674 N N . PRO A 1 92 ? -15.903 3.975 16.320 1.00 94.88 92 PRO A N 1
ATOM 675 C CA . PRO A 1 92 ? -14.729 3.903 15.458 1.00 94.88 92 PRO A CA 1
ATOM 676 C C . PRO A 1 92 ? -13.791 5.098 15.687 1.00 94.88 92 PRO A C 1
ATOM 678 O O . PRO A 1 92 ? -14.214 6.251 15.586 1.00 94.88 92 PRO A O 1
ATOM 681 N N . THR A 1 93 ? -12.507 4.828 15.905 1.00 96.06 93 THR A N 1
ATOM 682 C CA . THR A 1 93 ? -11.453 5.846 16.019 1.00 96.06 93 THR A CA 1
ATOM 683 C C . THR A 1 93 ? -10.876 6.147 14.639 1.00 96.06 93 THR A C 1
ATOM 685 O O . THR A 1 93 ? -10.429 5.236 13.942 1.00 96.06 93 THR A O 1
ATOM 688 N N . ARG A 1 94 ? -10.856 7.417 14.216 1.00 97.06 94 ARG A N 1
ATOM 689 C CA . ARG A 1 94 ? -10.235 7.828 12.944 1.00 97.06 94 ARG A CA 1
ATOM 690 C C . ARG A 1 94 ? -8.713 7.847 13.089 1.00 97.06 94 ARG A C 1
ATOM 692 O O . ARG A 1 94 ? -8.175 8.688 13.795 1.00 97.06 94 ARG A O 1
ATOM 699 N N . LEU A 1 95 ? -8.024 6.958 12.378 1.00 97.56 95 LEU A N 1
ATOM 700 C CA . LEU A 1 95 ? -6.558 6.843 12.403 1.00 97.56 95 LEU A CA 1
ATOM 701 C C . LEU A 1 95 ? -5.869 8.008 11.679 1.00 97.56 95 LEU A C 1
ATOM 703 O O . LEU A 1 95 ? -4.774 8.422 12.024 1.00 97.56 95 LEU A O 1
ATOM 707 N N . THR A 1 96 ? -6.550 8.547 10.676 1.00 97.44 96 THR A N 1
ATOM 708 C CA . THR A 1 96 ? -6.114 9.642 9.790 1.00 97.44 96 THR A CA 1
ATOM 709 C C . THR A 1 96 ? -6.511 11.022 10.322 1.00 97.44 96 THR A C 1
ATOM 711 O O . THR A 1 96 ? -6.541 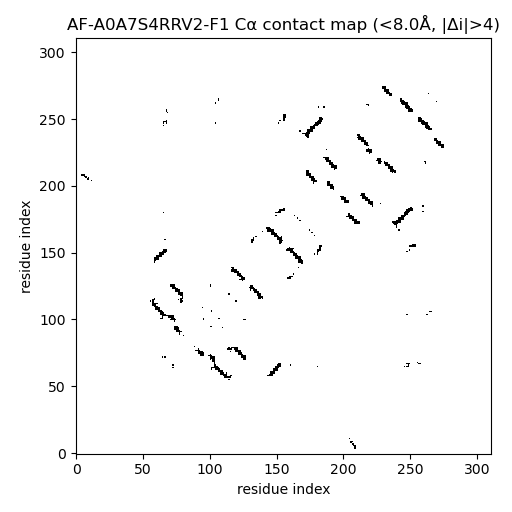11.993 9.575 1.00 97.44 96 THR A O 1
ATOM 714 N N . HIS A 1 97 ? -6.871 11.121 11.606 1.00 96.00 97 HIS A N 1
ATOM 715 C CA . HIS A 1 97 ? -7.315 12.380 12.202 1.00 96.00 97 HIS A CA 1
ATOM 716 C C . HIS A 1 97 ? -6.217 13.452 12.146 1.00 96.00 97 HIS A C 1
ATOM 718 O O . HIS A 1 97 ? -6.474 14.554 11.670 1.00 96.00 97 HIS A O 1
ATOM 724 N N . ASP A 1 98 ? -5.000 13.104 12.569 1.00 95.25 98 ASP A N 1
ATOM 725 C CA . ASP A 1 98 ? -3.911 14.076 12.722 1.00 95.25 98 ASP A CA 1
ATOM 726 C C . ASP A 1 98 ? -3.143 14.321 11.415 1.00 95.25 98 ASP A C 1
ATOM 728 O O . ASP A 1 98 ? -2.721 15.440 11.138 1.00 95.25 98 ASP A O 1
ATOM 732 N N . SER A 1 99 ? -2.969 13.282 10.593 1.00 95.81 99 SER A N 1
ATOM 733 C CA . SER A 1 99 ? -2.250 13.361 9.313 1.00 95.81 99 SER A CA 1
ATOM 734 C C . SER A 1 99 ? -3.126 13.796 8.136 1.00 95.81 99 SER A C 1
ATOM 736 O O . SER A 1 99 ? -2.601 14.192 7.096 1.00 95.81 99 SER A O 1
ATOM 738 N N . GLY A 1 100 ? -4.449 13.725 8.290 1.00 97.31 100 GLY A N 1
ATOM 739 C CA . GLY A 1 100 ? -5.410 13.899 7.209 1.00 97.31 100 GLY A CA 1
ATOM 740 C C . GLY A 1 100 ? -5.586 12.649 6.329 1.00 97.31 100 GLY A C 1
ATOM 741 O O . GLY A 1 100 ? -4.925 11.623 6.532 1.00 97.31 100 GLY A O 1
ATOM 742 N N . PRO A 1 101 ? -6.501 12.713 5.341 1.00 98.00 101 PRO A N 1
ATOM 743 C CA . PRO A 1 101 ? -6.763 11.605 4.426 1.00 98.00 101 PRO A CA 1
ATOM 744 C C . PRO A 1 101 ? -5.515 11.230 3.616 1.00 98.00 101 PRO A C 1
ATOM 746 O O . PRO A 1 101 ? -4.837 12.102 3.075 1.00 98.00 101 PRO A O 1
ATOM 749 N N . LEU A 1 102 ? -5.237 9.933 3.465 1.00 98.12 102 LEU A N 1
ATOM 750 C CA . LEU A 1 102 ? -4.071 9.443 2.723 1.00 98.12 102 LEU A CA 1
ATOM 751 C C . LEU A 1 102 ? -4.229 9.703 1.217 1.00 98.12 102 LEU A C 1
ATOM 753 O O . LEU A 1 102 ? -5.159 9.150 0.622 1.00 98.12 102 LEU A O 1
ATOM 757 N N . PRO A 1 103 ? -3.341 10.470 0.561 1.00 98.06 103 PRO A N 1
ATOM 758 C CA . PRO A 1 103 ? -3.405 10.681 -0.884 1.00 98.06 103 PRO A CA 1
ATOM 759 C C . PRO A 1 103 ? -3.206 9.384 -1.678 1.00 98.06 103 PRO A C 1
ATOM 761 O O . PRO A 1 103 ? -2.639 8.410 -1.173 1.00 98.06 103 PRO A O 1
ATOM 764 N N . TYR A 1 104 ? -3.649 9.369 -2.936 1.00 98.19 104 TYR A N 1
ATOM 765 C CA . TYR A 1 104 ? -3.385 8.251 -3.844 1.00 98.19 104 TYR A CA 1
ATOM 766 C C . TYR A 1 104 ? -1.872 8.008 -3.990 1.00 98.19 104 TYR A C 1
ATOM 768 O O . TYR A 1 104 ? -1.096 8.955 -4.115 1.00 98.19 104 TYR A O 1
ATOM 776 N N . LYS A 1 105 ? -1.466 6.730 -3.973 1.00 97.81 105 LYS A N 1
ATOM 777 C CA . LYS A 1 105 ? -0.074 6.232 -3.982 1.00 97.81 105 LYS A CA 1
ATOM 778 C C . LYS A 1 105 ? 0.728 6.518 -2.713 1.00 97.81 105 LYS A C 1
ATOM 780 O O . LYS A 1 105 ? 1.948 6.366 -2.716 1.00 97.81 105 LYS A O 1
ATOM 785 N N . HIS A 1 106 ? 0.069 6.891 -1.620 1.00 97.94 106 HIS A N 1
ATOM 786 C CA . HIS A 1 106 ? 0.738 7.153 -0.352 1.00 97.94 106 HIS A CA 1
ATOM 787 C C . HIS A 1 106 ? 0.494 6.034 0.660 1.00 97.94 106 HIS A C 1
ATOM 789 O O . HIS A 1 106 ? -0.588 5.447 0.707 1.00 97.94 106 HIS A O 1
ATOM 795 N N . CYS A 1 107 ? 1.483 5.768 1.512 1.00 98.31 107 CYS A N 1
ATOM 796 C CA . CYS A 1 107 ? 1.288 4.963 2.715 1.00 98.31 107 CYS A CA 1
ATOM 797 C C . CYS A 1 107 ? 1.577 5.781 3.972 1.00 98.31 107 CYS A C 1
ATOM 799 O O . CYS A 1 107 ? 2.290 6.786 3.916 1.00 98.31 107 CYS A O 1
ATOM 801 N N . ALA A 1 108 ? 1.045 5.323 5.098 1.00 97.88 108 ALA A N 1
ATOM 802 C CA . ALA A 1 108 ? 1.408 5.803 6.421 1.00 97.88 108 ALA A CA 1
ATOM 803 C C . ALA A 1 108 ? 1.460 4.644 7.413 1.00 97.88 108 ALA A C 1
ATOM 805 O O . ALA A 1 108 ? 0.699 3.677 7.299 1.00 97.88 108 ALA A O 1
ATOM 806 N N . ASP A 1 109 ? 2.352 4.791 8.387 1.00 97.38 109 ASP A N 1
ATOM 807 C CA . ASP A 1 109 ? 2.485 3.886 9.518 1.00 97.38 109 ASP A CA 1
ATOM 808 C C . ASP A 1 109 ? 1.800 4.514 10.734 1.00 97.38 109 ASP A C 1
A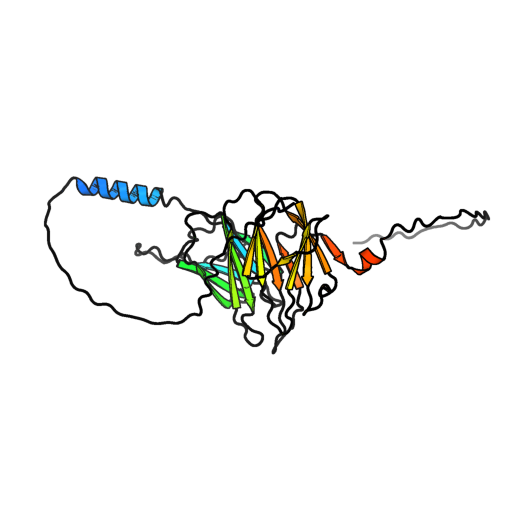TOM 810 O O . ASP A 1 109 ? 1.992 5.691 11.040 1.00 97.38 109 ASP A O 1
ATOM 814 N N . PHE A 1 110 ? 0.992 3.714 11.418 1.00 96.44 110 PHE A N 1
ATOM 815 C CA . PHE A 1 110 ? 0.245 4.062 12.615 1.00 96.44 110 PHE A CA 1
ATOM 816 C C . PHE A 1 110 ? 0.758 3.174 13.745 1.00 96.44 110 PHE A C 1
ATOM 818 O O . PHE A 1 110 ? 0.492 1.969 13.798 1.00 96.44 110 PHE A O 1
ATOM 825 N N . SER A 1 111 ? 1.542 3.768 14.636 1.00 93.00 111 SER A N 1
ATOM 826 C CA . SER A 1 111 ? 2.054 3.084 15.818 1.00 93.00 111 SER A CA 1
ATOM 827 C C . SER A 1 111 ? 0.995 3.063 16.920 1.00 93.00 111 SER A C 1
ATOM 829 O O . SER A 1 111 ? 0.254 4.030 17.085 1.00 93.00 111 SER A O 1
ATOM 831 N N . ARG A 1 112 ? 0.980 1.993 17.728 1.00 82.38 112 ARG A N 1
ATOM 832 C CA . ARG A 1 112 ? 0.153 1.880 18.946 1.00 82.38 112 ARG A CA 1
ATOM 833 C C . ARG A 1 112 ? -1.349 2.051 18.691 1.00 82.38 112 ARG A C 1
ATOM 835 O O . ARG A 1 112 ? -2.032 2.760 19.426 1.00 82.38 112 ARG A O 1
ATOM 842 N N . VAL A 1 113 ? -1.872 1.390 17.659 1.00 91.06 113 VAL A N 1
ATOM 843 C CA . VAL A 1 113 ? -3.324 1.329 17.451 1.00 91.06 113 VAL A CA 1
ATOM 844 C C . VAL A 1 113 ? -3.935 0.481 18.570 1.00 91.06 113 VAL A C 1
ATOM 846 O O . VAL A 1 113 ? -3.848 -0.747 18.553 1.00 91.06 113 VAL A O 1
ATOM 849 N N . GLU A 1 114 ? -4.509 1.150 19.569 1.00 88.31 114 GLU A N 1
ATOM 850 C CA . GLU A 1 114 ? -5.103 0.512 20.746 1.00 88.31 114 GLU A CA 1
ATOM 851 C C . GLU A 1 114 ? -6.185 -0.491 20.333 1.00 88.31 114 GLU A C 1
ATOM 853 O O . GLU A 1 114 ? -7.076 -0.178 19.540 1.00 88.31 114 GLU A O 1
ATOM 858 N N . GLY A 1 115 ? -6.091 -1.716 20.854 1.00 88.69 115 GLY A N 1
ATOM 859 C CA . GLY A 1 115 ? -7.038 -2.789 20.558 1.00 88.69 115 GLY A CA 1
ATOM 860 C C . GLY A 1 115 ? -6.972 -3.334 19.127 1.00 88.69 115 GLY A C 1
ATOM 861 O O . GLY A 1 115 ? -7.920 -3.994 18.700 1.00 88.69 115 GLY A O 1
ATOM 862 N N . LEU A 1 116 ? -5.905 -3.067 18.362 1.00 92.06 116 LEU A N 1
ATOM 863 C CA . LEU A 1 116 ? -5.700 -3.732 17.075 1.00 92.06 116 LEU A CA 1
ATOM 864 C C . LEU A 1 116 ? -5.351 -5.207 17.302 1.00 92.06 116 LEU A C 1
ATOM 866 O O . LEU A 1 116 ? -4.300 -5.534 17.851 1.00 92.06 116 LEU A O 1
ATOM 870 N N . GLY A 1 117 ? -6.226 -6.100 16.854 1.00 91.19 117 GLY A N 1
ATOM 871 C CA . GLY A 1 117 ? -6.056 -7.538 17.000 1.00 91.19 117 GLY A CA 1
ATOM 872 C C . GLY A 1 117 ? -7.079 -8.308 16.174 1.00 91.19 117 GLY A C 1
ATOM 873 O O . GLY A 1 117 ? -7.802 -7.730 15.359 1.00 91.19 117 GLY A O 1
ATOM 874 N N . ASP A 1 118 ? -7.144 -9.619 16.392 1.00 91.25 118 ASP A N 1
ATOM 875 C CA . ASP A 1 118 ? -8.131 -10.466 15.728 1.00 91.25 118 ASP A CA 1
ATOM 876 C C . ASP A 1 118 ? -9.555 -9.993 16.021 1.00 91.25 118 ASP A C 1
ATOM 878 O O . ASP A 1 118 ? -9.932 -9.686 17.153 1.00 91.25 118 ASP A O 1
ATOM 882 N N . GLY A 1 119 ? -10.355 -9.930 14.962 1.00 91.56 119 GLY A N 1
ATOM 883 C CA . GLY A 1 119 ? -11.725 -9.452 14.993 1.00 91.56 119 GLY A CA 1
ATOM 884 C C . GLY A 1 119 ? -11.888 -7.935 14.885 1.00 91.56 119 GLY A C 1
ATOM 885 O O . GLY A 1 119 ? -13.012 -7.484 14.652 1.00 91.56 119 GLY A O 1
ATOM 886 N N . SER A 1 120 ? -10.813 -7.148 15.002 1.00 93.62 120 SER A N 1
ATOM 887 C CA . SER A 1 120 ? -10.872 -5.704 14.758 1.00 93.62 120 SER A CA 1
ATOM 888 C C . SER A 1 120 ? -11.291 -5.403 13.319 1.00 93.62 120 SER A C 1
ATOM 890 O O . SER A 1 120 ? -11.001 -6.155 12.385 1.00 93.62 120 SER A O 1
ATOM 892 N N . VAL A 1 121 ? -11.978 -4.279 13.121 1.00 96.19 121 VAL A N 1
ATOM 893 C CA . VAL A 1 121 ? -12.453 -3.834 11.806 1.00 96.19 121 VAL A CA 1
ATOM 894 C C . VAL A 1 121 ? -11.797 -2.511 11.443 1.00 96.19 121 VAL A C 1
ATOM 896 O O . VAL A 1 121 ? -11.906 -1.522 12.166 1.00 96.19 121 VAL A O 1
ATOM 899 N N . LEU A 1 122 ? -11.144 -2.485 10.288 1.00 98.06 122 LEU A N 1
ATOM 900 C CA . LEU A 1 122 ? -10.620 -1.286 9.652 1.00 98.06 122 LEU A CA 1
ATOM 901 C C . LEU A 1 122 ? -11.611 -0.856 8.572 1.00 98.06 122 LEU A C 1
ATOM 903 O O . LEU A 1 122 ? -11.808 -1.571 7.595 1.00 98.06 122 LEU A O 1
ATOM 907 N N . SER A 1 123 ? -12.272 0.285 8.745 1.00 98.19 123 SER A N 1
ATOM 908 C CA . SER A 1 123 ? -13.204 0.822 7.746 1.00 98.19 123 SER A CA 1
ATOM 909 C C . SER A 1 123 ? -12.591 2.003 7.009 1.00 98.19 123 SER A C 1
ATOM 911 O O . SER A 1 123 ? -11.857 2.801 7.593 1.00 98.19 123 SER A O 1
ATOM 913 N N . PHE A 1 124 ? -12.891 2.095 5.719 1.00 98.44 124 PHE A N 1
ATOM 914 C CA . PHE A 1 124 ? -12.242 3.016 4.801 1.00 98.44 124 PHE A CA 1
ATOM 915 C C . PHE A 1 124 ? -13.275 3.886 4.101 1.00 98.44 124 PHE A C 1
ATOM 917 O O . PHE A 1 124 ? -14.309 3.399 3.626 1.00 98.44 124 PHE A O 1
ATOM 924 N N . ARG A 1 125 ? -12.997 5.187 4.049 1.00 98.31 125 ARG A N 1
ATOM 925 C CA . ARG A 1 125 ? -13.885 6.190 3.462 1.00 98.31 125 ARG A CA 1
ATOM 926 C C . ARG A 1 125 ? -13.087 7.158 2.605 1.00 98.31 125 ARG A C 1
ATOM 928 O O . ARG A 1 125 ? -11.947 7.469 2.925 1.00 98.31 125 ARG A O 1
ATOM 935 N N . LEU A 1 126 ? -13.689 7.647 1.535 1.00 97.31 126 LEU A N 1
ATOM 936 C CA . LEU A 1 126 ? -13.149 8.782 0.795 1.00 97.31 126 LEU A CA 1
ATOM 937 C C . LEU A 1 126 ? -13.439 10.081 1.551 1.00 97.31 126 LEU A C 1
ATOM 939 O O . LEU A 1 126 ? -14.338 10.136 2.402 1.00 97.31 126 LEU A O 1
ATOM 943 N N . SER A 1 127 ? -12.698 11.136 1.216 1.00 92.06 127 SER A N 1
ATOM 944 C CA . SER A 1 127 ? -12.974 12.475 1.749 1.00 92.06 127 SER A CA 1
ATOM 945 C C . SER A 1 127 ? -14.435 12.859 1.470 1.00 92.06 127 SER A C 1
ATOM 947 O O . SER A 1 127 ? -14.965 12.584 0.395 1.00 92.06 127 SER A O 1
ATOM 949 N N . GLY A 1 128 ? -15.116 13.440 2.459 1.00 90.62 128 GLY A N 1
ATOM 950 C CA . GLY A 1 128 ? -16.574 13.645 2.419 1.00 90.62 128 GLY A CA 1
ATOM 951 C C . GLY A 1 128 ? -17.392 12.491 3.016 1.00 90.62 128 GLY A C 1
ATOM 952 O O . GLY A 1 128 ? -18.613 12.578 3.088 1.00 90.62 128 GLY A O 1
ATOM 953 N N . GLY A 1 129 ? -16.736 11.431 3.501 1.00 94.06 129 GLY A N 1
ATOM 954 C CA . GLY A 1 129 ? -17.357 10.394 4.328 1.00 94.06 129 GLY A CA 1
ATOM 955 C C . GLY A 1 129 ? -17.992 9.235 3.559 1.00 94.06 129 GLY A C 1
ATOM 956 O O . GLY A 1 129 ? -18.615 8.382 4.193 1.00 94.06 129 GLY A O 1
ATOM 957 N N . LEU A 1 130 ? -17.814 9.167 2.236 1.00 96.31 130 LEU A N 1
ATOM 958 C CA . LEU A 1 130 ? -18.330 8.082 1.399 1.00 96.31 130 LEU A CA 1
ATOM 959 C C . LEU A 1 130 ? -17.607 6.759 1.729 1.00 96.31 130 LEU A C 1
ATOM 961 O O . LEU A 1 130 ? -16.399 6.666 1.495 1.00 96.31 130 LEU A O 1
ATOM 965 N N . PRO A 1 131 ? -18.292 5.731 2.266 1.00 97.38 131 PRO A N 1
ATOM 966 C CA . PRO A 1 131 ? -17.660 4.451 2.570 1.00 97.38 131 PRO A CA 1
ATOM 967 C C . PRO A 1 131 ? -17.325 3.680 1.291 1.00 97.38 131 PRO A C 1
ATOM 969 O O . PRO A 1 131 ? -18.169 3.549 0.408 1.00 97.38 131 PRO A O 1
ATOM 972 N N . ILE A 1 132 ? -16.111 3.126 1.221 1.00 97.56 132 ILE A N 1
ATOM 973 C CA . ILE A 1 132 ? -15.665 2.309 0.075 1.00 97.56 132 ILE A CA 1
ATOM 974 C C . ILE A 1 132 ? -15.428 0.841 0.433 1.00 97.56 132 ILE A C 1
ATOM 976 O O . ILE A 1 132 ? -15.388 -0.011 -0.452 1.00 97.56 132 ILE A O 1
ATOM 980 N N . GLY A 1 133 ? -15.290 0.523 1.722 1.00 97.69 133 GLY A N 1
ATOM 981 C CA . GLY A 1 133 ? -15.144 -0.852 2.184 1.00 97.69 133 GLY A CA 1
ATOM 982 C C . GLY A 1 133 ? -14.676 -0.958 3.631 1.00 97.69 133 GLY A C 1
ATOM 983 O O . GLY A 1 133 ? -14.379 0.040 4.293 1.00 97.69 133 GLY A O 1
ATOM 984 N N . ALA A 1 134 ? -14.605 -2.192 4.119 1.00 97.88 134 ALA A N 1
ATOM 985 C CA . ALA A 1 134 ? -14.044 -2.519 5.420 1.00 97.88 134 ALA A CA 1
ATOM 986 C C . ALA A 1 134 ? -13.239 -3.819 5.343 1.00 97.88 134 ALA A C 1
ATOM 988 O O . ALA A 1 134 ? -13.589 -4.739 4.606 1.00 97.88 134 ALA A O 1
ATOM 989 N N . PHE A 1 135 ? -12.180 -3.886 6.138 1.00 97.56 135 PHE A N 1
ATOM 990 C CA . PHE A 1 135 ? -11.302 -5.030 6.298 1.00 97.56 135 PHE A CA 1
ATOM 991 C C . PHE A 1 135 ? -11.410 -5.536 7.736 1.00 97.56 135 PHE A C 1
ATOM 993 O O . PHE A 1 135 ? -11.206 -4.775 8.682 1.00 97.56 135 PHE A O 1
ATOM 1000 N N . ARG A 1 136 ? -11.737 -6.817 7.909 1.00 97.19 136 ARG A N 1
ATOM 1001 C CA . ARG A 1 136 ? -11.748 -7.468 9.222 1.00 97.19 136 ARG A CA 1
ATOM 1002 C C . ARG A 1 136 ? -10.425 -8.191 9.418 1.00 97.19 136 ARG A C 1
ATOM 1004 O O . ARG A 1 136 ? -10.059 -9.023 8.595 1.00 97.19 136 ARG A O 1
ATOM 1011 N N . VAL A 1 137 ? -9.742 -7.867 10.504 1.00 95.62 137 VAL A N 1
ATOM 1012 C CA . VAL A 1 137 ? -8.510 -8.528 10.920 1.00 95.62 137 VAL A CA 1
ATOM 1013 C C . VAL A 1 137 ? -8.862 -9.912 11.458 1.00 95.62 137 VAL A C 1
ATOM 1015 O O . VAL A 1 137 ? -9.799 -10.051 12.244 1.00 95.62 137 VAL A O 1
ATOM 1018 N N . ASP A 1 138 ? -8.154 -10.939 11.005 1.00 93.31 138 ASP A N 1
ATOM 1019 C CA . ASP A 1 138 ? -8.357 -12.321 11.435 1.00 93.31 138 ASP A CA 1
ATOM 1020 C C . ASP A 1 138 ? -7.049 -13.104 11.270 1.00 93.31 138 ASP A C 1
ATOM 1022 O O . ASP A 1 138 ? -6.273 -12.826 10.350 1.00 93.31 138 ASP A O 1
ATOM 1026 N N . GLY A 1 139 ? -6.821 -14.089 12.138 1.00 90.19 139 GLY A N 1
ATOM 1027 C CA . GLY A 1 139 ? -5.665 -14.981 12.072 1.00 90.19 139 GLY A CA 1
ATOM 1028 C C . GLY A 1 139 ? -4.302 -14.292 12.191 1.00 90.19 139 GLY A C 1
ATOM 1029 O O . GLY A 1 139 ? -3.351 -14.719 11.529 1.00 90.19 139 GLY A O 1
ATOM 1030 N N . LEU A 1 140 ? -4.176 -13.236 13.000 1.00 90.50 140 LEU A N 1
ATOM 1031 C CA . LEU A 1 140 ? -2.884 -12.601 13.238 1.00 90.50 140 LEU A CA 1
ATOM 1032 C C . LEU A 1 140 ? -1.913 -13.574 13.929 1.00 90.50 140 LEU A C 1
ATOM 1034 O O . LEU A 1 140 ? -2.251 -14.198 14.939 1.00 90.50 140 LEU A O 1
ATOM 1038 N N . PRO A 1 141 ? -0.669 -13.700 13.434 1.00 89.88 141 PRO A N 1
ATOM 1039 C CA . PRO A 1 141 ? 0.294 -14.610 14.029 1.00 89.88 141 PRO A CA 1
ATOM 1040 C C . PRO A 1 141 ? 0.700 -14.170 15.442 1.00 89.88 141 PRO A C 1
ATOM 1042 O O . PRO A 1 141 ? 0.763 -12.986 15.782 1.00 89.88 141 PRO A O 1
ATOM 1045 N N . SER A 1 142 ? 1.068 -15.146 16.275 1.00 82.31 142 SER A N 1
ATOM 1046 C CA . SER A 1 142 ? 1.532 -14.895 17.646 1.00 82.31 142 SER A CA 1
ATOM 1047 C C . SER A 1 142 ? 2.808 -14.052 17.709 1.00 82.31 142 SER A C 1
ATOM 1049 O O . SER A 1 142 ? 3.052 -13.401 18.721 1.00 82.31 142 SER A O 1
ATOM 1051 N N . GLN A 1 143 ? 3.565 -13.956 16.612 1.00 77.25 143 GLN A N 1
ATOM 1052 C CA . GLN A 1 143 ? 4.748 -13.103 16.434 1.00 77.25 143 GLN A CA 1
ATOM 1053 C C . GLN A 1 143 ? 4.569 -12.187 15.221 1.00 77.25 143 GLN A C 1
ATOM 1055 O O . GLN A 1 143 ? 3.856 -12.545 14.288 1.00 77.25 143 GLN A O 1
ATOM 1060 N N . GLY A 1 144 ? 5.193 -11.012 15.231 1.00 75.44 144 GLY A N 1
ATOM 1061 C CA . GLY A 1 144 ? 5.072 -10.045 14.141 1.00 75.44 144 GLY A CA 1
ATOM 1062 C C . GLY A 1 144 ? 4.997 -8.616 14.652 1.00 75.44 144 GLY A C 1
ATOM 1063 O O . GLY A 1 144 ? 4.486 -8.365 15.743 1.00 75.44 144 GLY A O 1
ATOM 1064 N N . THR A 1 145 ? 5.520 -7.696 13.844 1.00 86.44 145 THR A N 1
ATOM 1065 C CA . THR A 1 145 ? 5.694 -6.290 14.239 1.00 86.44 145 THR A CA 1
ATOM 1066 C C . THR A 1 145 ? 4.711 -5.362 13.548 1.00 86.44 145 THR A C 1
ATOM 1068 O O . THR A 1 145 ? 4.287 -4.378 14.141 1.00 86.44 145 THR A O 1
ATOM 1071 N N . LEU A 1 146 ? 4.349 -5.667 12.298 1.00 95.06 146 LEU A N 1
ATOM 1072 C CA . LEU A 1 146 ? 3.630 -4.744 11.423 1.00 95.06 146 LEU A CA 1
ATOM 1073 C C . LEU A 1 146 ? 2.587 -5.487 10.585 1.00 95.06 146 LEU A C 1
ATOM 1075 O O . LEU A 1 146 ? 2.939 -6.354 9.781 1.00 95.06 146 LEU A O 1
ATOM 1079 N N . LEU A 1 147 ? 1.318 -5.108 10.740 1.00 96.69 147 LEU A N 1
ATOM 1080 C CA . LEU A 1 147 ? 0.236 -5.459 9.825 1.00 96.69 147 LEU A CA 1
ATOM 1081 C C . LEU A 1 147 ? 0.168 -4.396 8.728 1.00 96.69 147 LEU A C 1
ATOM 1083 O O . LEU A 1 147 ? -0.015 -3.219 9.010 1.00 96.69 147 LEU A O 1
ATOM 1087 N N . GLN A 1 148 ? 0.275 -4.800 7.471 1.00 98.25 148 GLN A N 1
ATOM 1088 C CA . GLN A 1 148 ? 0.036 -3.939 6.323 1.00 98.25 148 GLN A CA 1
ATOM 1089 C C . GLN A 1 148 ? -1.317 -4.234 5.691 1.00 98.25 148 GLN A C 1
ATOM 1091 O O . GLN A 1 148 ? -1.627 -5.394 5.433 1.00 98.25 148 GLN A O 1
ATOM 1096 N N . ILE A 1 149 ? -2.041 -3.172 5.333 1.00 98.50 149 ILE A N 1
ATOM 1097 C CA . ILE A 1 149 ? -3.228 -3.187 4.479 1.00 98.50 149 ILE A CA 1
ATOM 1098 C C . ILE A 1 149 ? -3.015 -2.246 3.290 1.00 98.50 149 ILE A C 1
ATOM 1100 O O . ILE A 1 149 ? -2.630 -1.089 3.453 1.00 98.50 149 ILE A O 1
ATOM 1104 N N . VAL A 1 150 ? -3.301 -2.730 2.086 1.00 98.75 150 VAL A N 1
ATOM 1105 C CA . VAL A 1 150 ? -3.356 -1.930 0.860 1.00 98.75 150 VAL A CA 1
ATOM 1106 C C . VAL A 1 150 ? -4.796 -1.905 0.372 1.00 98.75 150 VAL A C 1
ATOM 1108 O O . VAL A 1 150 ? -5.350 -2.957 0.055 1.00 98.75 150 VAL A O 1
ATOM 1111 N N . ALA A 1 151 ? -5.396 -0.718 0.321 1.00 98.62 151 ALA A N 1
ATOM 1112 C CA . ALA A 1 151 ? -6.721 -0.507 -0.256 1.00 98.62 151 ALA A CA 1
ATOM 1113 C C . ALA A 1 151 ? -6.578 -0.116 -1.731 1.00 98.62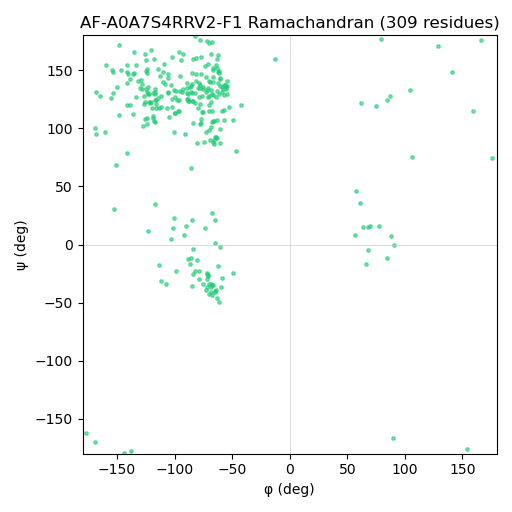 151 ALA A C 1
ATOM 1115 O O . ALA A 1 151 ? -5.756 0.739 -2.055 1.00 98.62 151 ALA A O 1
ATOM 1116 N N . PHE A 1 152 ? -7.362 -0.725 -2.617 1.00 98.56 152 PHE A N 1
ATOM 1117 C CA . PHE A 1 152 ? -7.327 -0.475 -4.063 1.00 98.56 152 PHE A CA 1
ATOM 1118 C C . PHE A 1 152 ? -8.720 -0.661 -4.686 1.00 98.56 152 PHE A C 1
ATOM 1120 O O . PHE A 1 152 ? -9.646 -1.096 -4.005 1.00 98.56 152 PHE A O 1
ATOM 1127 N N . ARG A 1 153 ? -8.922 -0.311 -5.963 1.00 97.81 153 ARG A N 1
ATOM 1128 C CA . ARG A 1 153 ? -10.218 -0.526 -6.646 1.00 97.81 153 ARG A CA 1
ATOM 1129 C C . ARG A 1 153 ? -10.492 -2.021 -6.803 1.00 97.81 153 ARG A C 1
ATOM 1131 O O . ARG A 1 153 ? -9.636 -2.735 -7.300 1.00 97.81 153 ARG A O 1
ATOM 1138 N N . TYR A 1 154 ? -11.661 -2.517 -6.405 1.00 97.19 154 TYR A N 1
ATOM 1139 C CA . TYR A 1 154 ? -11.955 -3.950 -6.523 1.00 97.19 154 TYR A CA 1
ATOM 1140 C C . TYR A 1 154 ? -11.961 -4.409 -7.991 1.00 97.19 154 TYR A C 1
ATOM 1142 O O . TYR A 1 154 ? -11.312 -5.399 -8.338 1.00 97.19 154 TYR A O 1
ATOM 1150 N N . ASP A 1 155 ? -12.625 -3.630 -8.845 1.00 96.75 155 ASP A N 1
ATOM 1151 C CA . ASP A 1 155 ? -12.757 -3.847 -10.284 1.00 96.75 155 ASP A CA 1
ATOM 1152 C C . ASP A 1 155 ? -12.745 -2.504 -11.056 1.00 96.75 155 ASP A C 1
ATOM 1154 O O . ASP A 1 155 ? -12.598 -1.429 -10.465 1.00 96.75 155 ASP A O 1
ATOM 1158 N N . THR A 1 156 ? -12.865 -2.552 -12.386 1.00 97.31 156 THR A N 1
ATOM 1159 C CA . THR A 1 156 ? -12.798 -1.370 -13.271 1.00 97.31 156 THR A CA 1
ATOM 1160 C C . THR A 1 156 ? -14.099 -0.563 -13.344 1.00 97.31 156 THR A C 1
ATOM 1162 O O . THR A 1 156 ? -14.109 0.555 -13.858 1.00 97.31 156 THR A O 1
ATOM 1165 N N . SER A 1 157 ? -15.210 -1.112 -12.864 1.00 95.56 157 SER A N 1
ATOM 1166 C CA . SER A 1 157 ? -16.571 -0.606 -13.066 1.00 95.56 157 SER A CA 1
ATOM 1167 C C . SER A 1 157 ? -17.223 -0.058 -11.794 1.00 95.56 157 SER A C 1
ATOM 1169 O O . SER A 1 157 ? -18.002 0.891 -11.872 1.00 95.56 157 SER A O 1
ATOM 1171 N N . SER A 1 158 ? -16.881 -0.611 -10.629 1.00 93.38 158 SER A N 1
ATOM 1172 C CA . SER A 1 158 ? -17.464 -0.289 -9.331 1.00 93.38 158 SER A CA 1
ATOM 1173 C C . SER A 1 158 ? -16.555 0.619 -8.501 1.00 93.38 158 SER A C 1
ATOM 1175 O O . SER A 1 158 ? -15.348 0.736 -8.737 1.00 93.38 158 SER A O 1
ATOM 1177 N N . THR A 1 159 ? -17.143 1.274 -7.502 1.00 92.31 159 THR A N 1
ATOM 1178 C CA . THR A 1 159 ? -16.431 2.061 -6.481 1.00 92.31 159 THR A CA 1
ATOM 1179 C C . THR A 1 159 ? -16.090 1.233 -5.240 1.00 92.31 159 THR A C 1
ATOM 1181 O O . THR A 1 159 ? -15.689 1.787 -4.219 1.00 92.31 159 THR A O 1
ATOM 1184 N N . ALA A 1 160 ? -16.300 -0.085 -5.275 1.00 95.50 160 ALA A N 1
ATOM 1185 C CA . ALA A 1 160 ? -15.956 -0.941 -4.152 1.00 95.50 160 ALA A CA 1
ATOM 1186 C C . ALA A 1 160 ? -14.431 -1.022 -4.007 1.00 95.50 160 ALA A C 1
ATOM 1188 O O . ALA A 1 160 ? -13.698 -1.105 -4.999 1.00 95.50 160 ALA A O 1
ATOM 1189 N N . ALA A 1 161 ? -13.945 -1.005 -2.768 1.00 97.88 161 ALA A N 1
ATOM 1190 C CA . ALA A 1 161 ? -12.542 -1.250 -2.475 1.00 97.88 161 ALA A CA 1
ATOM 1191 C C . ALA A 1 161 ? -12.261 -2.755 -2.346 1.00 97.88 161 ALA A C 1
ATOM 1193 O O . ALA A 1 161 ? -13.001 -3.491 -1.693 1.00 97.88 161 ALA A O 1
ATOM 1194 N N . GLY A 1 162 ? -11.161 -3.195 -2.950 1.00 98.06 162 GLY A N 1
ATOM 1195 C CA . GLY A 1 162 ? -10.480 -4.437 -2.616 1.00 98.06 162 GLY A CA 1
ATOM 1196 C C . GLY A 1 162 ? -9.354 -4.177 -1.616 1.00 98.06 162 GLY A C 1
ATOM 1197 O O . GLY A 1 162 ? -8.862 -3.051 -1.491 1.00 98.06 162 GLY A O 1
ATOM 1198 N N . PHE A 1 163 ? -8.942 -5.229 -0.910 1.00 98.31 163 PHE A N 1
ATOM 1199 C CA . PHE A 1 163 ? -7.887 -5.152 0.096 1.00 98.31 163 PHE A CA 1
ATOM 1200 C C . PHE A 1 163 ? -6.868 -6.271 -0.095 1.00 98.31 163 PHE A C 1
ATOM 1202 O O . PHE A 1 163 ? -7.231 -7.411 -0.379 1.00 98.31 163 PHE A O 1
ATOM 1209 N N . SER A 1 164 ? -5.593 -5.939 0.094 1.00 98.19 164 SER A N 1
ATOM 1210 C CA . SER A 1 164 ? -4.494 -6.898 0.210 1.00 98.19 164 SER A CA 1
ATOM 1211 C C . SER A 1 164 ? -3.801 -6.663 1.540 1.00 98.19 164 SER A C 1
ATOM 1213 O O . SER A 1 164 ? -3.532 -5.515 1.893 1.00 98.19 164 SER A O 1
ATOM 1215 N N . SER A 1 165 ? -3.490 -7.733 2.263 1.00 97.69 165 SER A N 1
ATOM 1216 C CA . SER A 1 165 ? -2.845 -7.652 3.571 1.00 97.69 165 SER A CA 1
ATOM 1217 C C . SER A 1 165 ? -1.550 -8.450 3.621 1.00 97.69 165 SER A C 1
ATOM 1219 O O . SER A 1 165 ? -1.448 -9.503 2.994 1.00 97.69 165 SER A O 1
ATOM 1221 N N . HIS A 1 166 ? -0.584 -7.977 4.405 1.00 96.94 166 HIS A N 1
ATOM 1222 C CA . HIS A 1 166 ? 0.649 -8.705 4.713 1.00 96.94 166 HIS A CA 1
ATOM 1223 C C . HIS A 1 166 ? 1.032 -8.488 6.173 1.00 96.94 166 HIS A C 1
ATOM 1225 O O . HIS A 1 166 ? 0.938 -7.368 6.667 1.00 96.94 166 HIS A O 1
ATOM 1231 N N . VAL A 1 167 ? 1.486 -9.534 6.861 1.00 96.25 167 VAL A N 1
ATOM 1232 C CA . VAL A 1 167 ? 2.067 -9.402 8.202 1.00 96.25 167 VAL A CA 1
ATOM 1233 C C . VAL A 1 167 ? 3.569 -9.584 8.087 1.00 96.25 167 VAL A C 1
ATOM 1235 O O . VAL A 1 167 ? 4.048 -10.649 7.700 1.00 96.25 167 VAL A O 1
ATOM 1238 N N . PHE A 1 168 ? 4.315 -8.545 8.440 1.00 95.44 168 PHE A N 1
ATOM 1239 C CA . PHE A 1 168 ? 5.767 -8.602 8.442 1.00 95.44 168 PHE A CA 1
ATOM 1240 C C . PHE A 1 168 ? 6.287 -9.308 9.694 1.00 95.44 168 PHE A C 1
ATOM 1242 O O . PHE A 1 168 ? 5.863 -9.025 10.821 1.00 95.44 168 PHE A O 1
ATOM 1249 N N . GLY A 1 169 ? 7.252 -10.205 9.493 1.00 90.75 169 GLY A N 1
ATOM 1250 C CA . GLY A 1 169 ? 7.888 -10.928 10.590 1.00 90.75 169 GLY A CA 1
ATOM 1251 C C . GLY A 1 169 ? 8.930 -10.090 11.339 1.00 90.75 169 GLY A C 1
ATOM 1252 O O . GLY A 1 169 ? 9.308 -8.996 10.929 1.00 90.75 169 GLY A O 1
ATOM 1253 N N . GLU A 1 170 ? 9.491 -10.652 12.409 1.00 88.19 170 GLU A N 1
ATOM 1254 C CA . GLU A 1 170 ? 10.560 -10.044 13.230 1.00 88.19 170 GLU A CA 1
ATOM 1255 C C . GLU A 1 170 ? 11.981 -10.296 12.677 1.00 88.19 170 GLU A C 1
ATOM 1257 O O . GLU A 1 170 ? 12.984 -10.207 13.382 1.00 88.19 170 GLU A O 1
ATOM 1262 N N . GLY A 1 171 ? 12.097 -10.617 11.385 1.00 89.00 171 GLY A N 1
ATOM 1263 C CA . GLY A 1 171 ? 13.372 -10.970 10.758 1.00 89.00 171 GLY A CA 1
ATOM 1264 C C . GLY A 1 171 ? 14.419 -9.847 10.791 1.00 89.00 171 GLY A C 1
ATOM 1265 O O . GLY A 1 171 ? 14.098 -8.663 10.676 1.00 89.00 171 GLY A O 1
ATOM 1266 N N . SER A 1 172 ? 15.699 -10.220 10.882 1.00 92.00 172 SER A N 1
ATOM 1267 C CA . SER A 1 172 ? 16.828 -9.276 10.861 1.00 92.00 172 SER A CA 1
ATOM 1268 C C . SER A 1 172 ? 17.085 -8.651 9.482 1.00 92.00 172 SER A C 1
ATOM 1270 O O . SER A 1 172 ? 17.655 -7.562 9.388 1.00 92.00 172 SER A O 1
ATOM 1272 N N . GLY A 1 173 ? 16.670 -9.331 8.410 1.00 95.25 173 GLY A N 1
ATOM 1273 C CA . GLY A 1 173 ? 16.792 -8.854 7.035 1.00 95.25 173 GLY A CA 1
ATOM 1274 C C . GLY A 1 173 ? 15.649 -7.922 6.617 1.00 95.25 173 GLY A C 1
ATOM 1275 O O . GLY A 1 173 ? 14.590 -7.929 7.255 1.00 95.25 173 GLY A O 1
ATOM 1276 N N . PRO A 1 174 ? 15.853 -7.114 5.561 1.00 96.69 174 PRO A N 1
ATOM 1277 C CA . PRO A 1 174 ? 14.768 -6.422 4.887 1.00 96.69 174 PRO A CA 1
ATOM 1278 C C . PRO A 1 174 ? 13.754 -7.406 4.300 1.00 96.69 174 PRO A C 1
ATOM 1280 O O . PRO A 1 174 ? 14.123 -8.448 3.755 1.00 96.69 174 PRO A O 1
ATOM 1283 N N . GLU A 1 175 ? 12.483 -7.038 4.375 1.00 97.00 175 GLU A N 1
ATOM 1284 C CA . GLU A 1 175 ? 11.366 -7.778 3.795 1.00 97.00 175 GLU A CA 1
ATOM 1285 C C . GLU A 1 175 ? 10.519 -6.826 2.949 1.00 97.00 175 GLU A C 1
ATOM 1287 O O . GLU A 1 175 ? 10.215 -5.714 3.386 1.00 97.00 175 GLU A O 1
ATOM 1292 N N . VAL A 1 176 ? 10.154 -7.251 1.740 1.00 97.94 176 VAL A N 1
ATOM 1293 C CA . VAL A 1 176 ? 9.359 -6.457 0.796 1.00 97.94 176 VAL A CA 1
ATOM 1294 C C . VAL A 1 176 ? 8.068 -7.197 0.484 1.00 97.94 176 VAL A C 1
ATOM 1296 O O . VAL A 1 176 ? 8.118 -8.283 -0.089 1.00 97.94 176 VAL A O 1
ATOM 1299 N N . ALA A 1 177 ? 6.924 -6.610 0.828 1.00 98.31 177 ALA A N 1
ATOM 1300 C CA . ALA A 1 177 ? 5.622 -7.086 0.378 1.00 98.31 177 ALA A CA 1
ATOM 1301 C C . ALA A 1 177 ? 5.369 -6.613 -1.060 1.00 98.31 177 ALA A C 1
ATOM 1303 O O . ALA A 1 177 ? 5.488 -5.422 -1.354 1.00 98.31 177 ALA A O 1
ATOM 1304 N N . LEU A 1 178 ? 5.037 -7.545 -1.952 1.00 98.31 178 LEU A N 1
ATOM 1305 C CA . LEU A 1 178 ? 4.797 -7.298 -3.371 1.00 98.31 178 LEU A CA 1
ATOM 1306 C C . LEU A 1 178 ? 3.291 -7.350 -3.627 1.00 98.31 178 LEU A C 1
ATOM 1308 O O . LEU A 1 178 ? 2.688 -8.423 -3.571 1.00 98.31 178 LEU A O 1
ATOM 1312 N N . VAL A 1 179 ? 2.678 -6.205 -3.911 1.00 98.44 179 VAL A N 1
ATOM 1313 C CA . VAL A 1 179 ? 1.219 -6.067 -4.000 1.00 98.44 179 VAL A CA 1
ATOM 1314 C C . VAL A 1 179 ? 0.802 -5.666 -5.407 1.00 98.44 179 VAL A C 1
ATOM 1316 O O . VAL A 1 179 ? 1.312 -4.699 -5.966 1.00 98.44 179 VAL A O 1
ATOM 1319 N N . ASP A 1 180 ? -0.161 -6.396 -5.962 1.00 98.12 180 ASP A N 1
ATOM 1320 C CA . ASP A 1 180 ? -0.801 -6.036 -7.223 1.00 98.12 180 ASP A CA 1
ATOM 1321 C C . ASP A 1 180 ? -2.158 -5.368 -6.977 1.00 98.12 180 ASP A C 1
ATOM 1323 O O . ASP A 1 180 ? -3.188 -6.020 -6.768 1.00 98.12 180 ASP A O 1
ATOM 1327 N N . ALA A 1 181 ? -2.136 -4.042 -6.985 1.00 98.25 181 ALA A N 1
ATOM 1328 C CA . ALA A 1 181 ? -3.294 -3.185 -6.795 1.00 98.25 181 ALA A CA 1
ATOM 1329 C C . ALA A 1 181 ? -3.806 -2.573 -8.113 1.00 98.25 181 ALA A C 1
ATOM 1331 O O . ALA A 1 181 ? -4.745 -1.779 -8.082 1.00 98.25 181 ALA A O 1
ATOM 1332 N N . TYR A 1 182 ? -3.229 -2.937 -9.263 1.00 98.06 182 TYR A N 1
ATOM 1333 C CA . TYR A 1 182 ? -3.683 -2.453 -10.564 1.00 98.06 182 TYR A CA 1
ATOM 1334 C C . TYR A 1 182 ? -4.935 -3.203 -11.023 1.00 98.06 182 TYR A C 1
ATOM 1336 O O . TYR A 1 182 ? -5.048 -4.420 -10.857 1.00 98.06 182 TYR A O 1
ATOM 1344 N N . ARG A 1 183 ? -5.896 -2.481 -11.602 1.00 97.88 183 ARG A N 1
ATOM 1345 C CA . ARG A 1 183 ? -7.084 -3.074 -12.231 1.00 97.88 183 ARG A CA 1
ATOM 1346 C C . ARG A 1 183 ? -7.245 -2.564 -13.647 1.00 97.88 183 ARG A C 1
ATOM 1348 O O . ARG A 1 183 ? -7.750 -1.470 -13.862 1.00 97.88 183 ARG A O 1
ATOM 1355 N N . GLY A 1 184 ? -6.869 -3.379 -14.614 1.00 96.12 184 GLY A N 1
ATOM 1356 C CA . GLY A 1 184 ? -7.031 -3.038 -16.013 1.00 96.12 184 GLY A CA 1
ATOM 1357 C C . GLY A 1 184 ? -6.588 -4.160 -16.925 1.00 96.12 184 GLY A C 1
ATOM 1358 O O . GLY A 1 184 ? -6.509 -5.316 -16.511 1.00 96.12 184 GLY A O 1
ATOM 1359 N N . SER A 1 185 ? -6.354 -3.799 -18.178 1.00 94.56 185 SER A N 1
ATOM 1360 C CA . SER A 1 185 ? -6.029 -4.738 -19.248 1.00 94.56 185 SER A CA 1
ATOM 1361 C C . SER A 1 185 ? -4.550 -5.132 -19.291 1.00 94.56 185 SER A C 1
ATOM 1363 O O . SER A 1 185 ? -4.240 -6.208 -19.794 1.00 94.56 185 SER A O 1
ATOM 1365 N N . ALA A 1 186 ? -3.655 -4.306 -18.737 1.00 92.69 186 ALA A N 1
ATOM 1366 C CA . ALA A 1 186 ? -2.221 -4.585 -18.709 1.00 92.69 186 ALA A CA 1
ATOM 1367 C C . ALA A 1 186 ? -1.860 -5.745 -17.760 1.00 92.69 186 ALA A C 1
ATOM 1369 O O . ALA A 1 186 ? -2.385 -5.862 -16.645 1.00 92.69 186 ALA A O 1
ATOM 1370 N N . SER A 1 187 ? -0.909 -6.587 -18.173 1.00 91.19 187 SER A N 1
ATOM 1371 C CA . SER A 1 187 ? -0.435 -7.740 -17.397 1.00 91.19 187 SER A CA 1
ATOM 1372 C C . SER A 1 187 ? 1.047 -7.648 -17.014 1.00 91.19 187 SER A C 1
ATOM 1374 O O . SER A 1 187 ? 1.731 -8.669 -16.906 1.00 91.19 187 SER A O 1
ATOM 1376 N N . SER A 1 188 ? 1.530 -6.430 -16.748 1.00 93.94 188 SER A N 1
ATOM 1377 C CA . SER A 1 188 ? 2.926 -6.196 -16.394 1.00 93.94 188 SER A CA 1
ATOM 1378 C C . SER A 1 188 ? 3.393 -7.016 -15.185 1.00 93.94 188 SER A C 1
ATOM 1380 O O . SER A 1 188 ? 2.752 -7.075 -14.131 1.00 93.94 188 SER A O 1
ATOM 1382 N N . GLY A 1 189 ? 4.563 -7.636 -15.323 1.00 94.12 189 GLY A N 1
ATOM 1383 C CA . GLY A 1 189 ? 5.256 -8.312 -14.233 1.00 94.12 189 GLY A CA 1
ATOM 1384 C C . GLY A 1 189 ? 6.061 -7.341 -13.370 1.00 94.12 189 GLY A C 1
ATOM 1385 O O . GLY A 1 189 ? 6.131 -6.142 -13.634 1.00 94.12 189 GLY A O 1
ATOM 1386 N N . LEU A 1 190 ? 6.715 -7.869 -12.335 1.00 95.94 190 LEU A N 1
ATOM 1387 C CA . LEU A 1 190 ? 7.688 -7.132 -11.532 1.00 95.94 190 LEU A CA 1
ATOM 1388 C C . LEU A 1 190 ? 9.050 -7.790 -11.683 1.00 95.94 190 LEU A C 1
ATOM 1390 O O . LEU A 1 190 ? 9.162 -9.002 -11.525 1.00 95.94 190 LEU A O 1
ATOM 1394 N N . ALA A 1 191 ? 10.093 -7.003 -11.914 1.00 95.75 191 ALA A N 1
ATOM 1395 C CA . ALA A 1 191 ? 11.462 -7.486 -11.868 1.00 95.75 191 ALA A CA 1
ATOM 1396 C C . ALA A 1 191 ? 12.299 -6.658 -10.898 1.00 95.75 191 ALA A C 1
ATOM 1398 O O . ALA A 1 191 ? 12.085 -5.457 -10.718 1.00 95.75 191 ALA A O 1
ATOM 1399 N N . MET A 1 192 ? 13.287 -7.313 -10.293 1.00 95.88 192 MET A N 1
ATOM 1400 C CA . MET A 1 192 ? 14.272 -6.655 -9.444 1.00 95.88 192 MET A CA 1
ATOM 1401 C C . MET A 1 192 ? 15.697 -7.097 -9.762 1.00 95.88 192 MET A C 1
ATOM 1403 O O . MET A 1 192 ? 15.930 -8.223 -10.207 1.00 95.88 192 MET A O 1
ATOM 1407 N N . ARG A 1 193 ? 16.677 -6.247 -9.460 1.00 95.38 193 ARG A N 1
ATOM 1408 C CA . ARG A 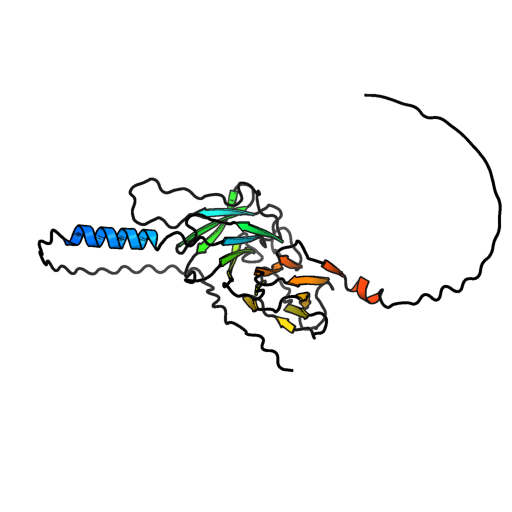1 193 ? 18.091 -6.639 -9.407 1.00 95.38 193 ARG A CA 1
ATOM 1409 C C . ARG A 1 193 ? 18.856 -5.863 -8.348 1.00 95.38 193 ARG A C 1
ATOM 1411 O O . ARG A 1 193 ? 18.565 -4.710 -8.075 1.00 95.38 193 ARG A O 1
ATOM 1418 N N . SER A 1 194 ? 19.884 -6.484 -7.790 1.00 95.06 194 SER A N 1
ATOM 1419 C CA . SER A 1 194 ? 20.990 -5.781 -7.133 1.00 95.06 194 SER A CA 1
ATOM 1420 C C . SER A 1 194 ? 22.010 -5.278 -8.171 1.00 95.06 194 SER A C 1
ATOM 1422 O O . SER A 1 194 ? 22.063 -5.813 -9.282 1.00 95.06 194 SER A O 1
ATOM 1424 N N . THR A 1 195 ? 22.844 -4.299 -7.799 1.00 83.19 195 THR A N 1
ATOM 1425 C CA . THR A 1 195 ? 23.798 -3.538 -8.640 1.00 83.19 195 THR A CA 1
ATOM 1426 C C . THR A 1 195 ? 24.711 -4.380 -9.547 1.00 83.19 195 THR A C 1
ATOM 1428 O O . THR A 1 195 ? 25.143 -3.894 -10.584 1.00 83.19 195 THR A O 1
ATOM 1431 N N . ALA A 1 196 ? 24.977 -5.645 -9.211 1.00 82.94 196 ALA A N 1
ATOM 1432 C CA . ALA A 1 196 ? 25.823 -6.548 -10.006 1.00 82.94 196 ALA A CA 1
ATOM 1433 C C . ALA A 1 196 ? 25.113 -7.846 -10.435 1.00 82.94 196 ALA A C 1
ATOM 1435 O O . ALA A 1 196 ? 25.751 -8.803 -10.868 1.00 82.94 196 ALA A O 1
ATOM 1436 N N . SER A 1 197 ? 23.791 -7.917 -10.274 1.00 91.19 197 SER A N 1
ATOM 1437 C CA . SER A 1 197 ? 23.018 -9.131 -10.539 1.00 91.19 197 SER A CA 1
ATOM 1438 C C . SER A 1 197 ? 22.146 -8.998 -11.782 1.00 91.19 197 SER A C 1
ATOM 1440 O O . SER A 1 197 ? 21.737 -7.903 -12.175 1.00 91.19 197 SER A O 1
ATOM 1442 N N . ARG A 1 198 ? 21.827 -10.143 -12.390 1.00 92.81 198 ARG A N 1
ATOM 1443 C CA . ARG A 1 198 ? 20.792 -10.217 -13.422 1.00 92.81 198 ARG A CA 1
ATOM 1444 C C . ARG A 1 198 ? 19.428 -9.847 -12.837 1.00 92.81 198 ARG A C 1
ATOM 1446 O O . ARG A 1 198 ? 19.174 -10.107 -11.661 1.00 92.81 198 ARG A O 1
ATOM 1453 N N . TRP A 1 199 ? 18.557 -9.312 -13.686 1.00 93.62 199 TRP A N 1
ATOM 1454 C CA . TRP A 1 199 ? 17.142 -9.147 -13.369 1.00 93.62 199 TRP A CA 1
ATOM 1455 C C . TRP A 1 199 ? 16.515 -10.483 -12.974 1.00 93.62 199 TRP A C 1
ATOM 1457 O O . TRP A 1 199 ? 16.806 -11.526 -13.568 1.00 93.62 199 TRP A O 1
ATOM 1467 N N . GLN A 1 200 ? 15.699 -10.434 -11.931 1.00 94.69 200 GLN A N 1
ATOM 1468 C CA . GLN A 1 200 ? 14.955 -11.554 -11.385 1.00 94.69 200 GLN A CA 1
ATOM 1469 C C . GLN A 1 200 ? 13.481 -11.191 -11.403 1.00 94.69 200 GLN A C 1
ATOM 1471 O O . GLN A 1 200 ? 13.090 -10.181 -10.815 1.00 94.69 200 GLN A O 1
ATOM 1476 N N . ASP A 1 201 ? 12.691 -12.021 -12.072 1.00 94.81 201 ASP A N 1
ATOM 1477 C CA . ASP A 1 201 ? 11.246 -11.861 -12.113 1.00 94.81 201 ASP A CA 1
ATOM 1478 C C . ASP A 1 201 ? 10.654 -12.231 -10.753 1.00 94.81 201 ASP A C 1
ATOM 1480 O O . ASP A 1 201 ? 10.977 -13.260 -10.149 1.00 94.81 201 ASP A O 1
ATOM 1484 N N . LEU A 1 202 ? 9.770 -11.372 -10.276 1.00 95.88 202 LEU A N 1
ATOM 1485 C CA . LEU A 1 202 ? 9.045 -11.506 -9.034 1.00 95.88 202 LEU A CA 1
ATOM 1486 C C . LEU A 1 202 ? 7.560 -11.665 -9.329 1.00 95.88 202 LEU A C 1
ATOM 1488 O O . LEU A 1 202 ? 7.028 -11.149 -10.310 1.00 95.88 202 LEU A O 1
ATOM 1492 N N . ARG A 1 203 ? 6.874 -12.368 -8.432 1.00 96.00 203 ARG A N 1
ATOM 1493 C CA . ARG A 1 203 ? 5.420 -12.511 -8.482 1.00 96.00 203 ARG A CA 1
ATOM 1494 C C . ARG A 1 203 ? 4.796 -11.655 -7.394 1.00 96.00 203 ARG A C 1
ATOM 1496 O O . ARG A 1 203 ? 5.198 -11.761 -6.235 1.00 96.00 203 ARG A O 1
ATOM 1503 N N . PHE A 1 204 ? 3.808 -10.852 -7.772 1.00 97.31 204 PHE A N 1
ATOM 1504 C CA . PHE A 1 204 ? 2.946 -10.166 -6.818 1.00 97.31 204 PHE A CA 1
ATOM 1505 C C . PHE A 1 204 ? 2.149 -11.160 -5.959 1.00 97.31 204 PHE A C 1
ATOM 1507 O O . PHE A 1 204 ? 2.044 -12.345 -6.281 1.00 97.31 204 PHE A O 1
ATOM 1514 N N . GLY A 1 205 ? 1.606 -10.670 -4.845 1.00 95.88 205 GLY A N 1
ATOM 1515 C CA . GLY A 1 205 ? 0.917 -11.489 -3.848 1.00 95.88 205 GLY A CA 1
ATOM 1516 C C . GLY A 1 205 ? 1.875 -12.262 -2.938 1.00 95.88 205 GLY A C 1
ATOM 1517 O O . GLY A 1 205 ? 1.482 -13.228 -2.293 1.00 95.88 205 GLY A O 1
ATOM 1518 N N . ARG A 1 206 ? 3.156 -11.892 -2.894 1.00 95.75 206 ARG A N 1
ATOM 1519 C CA . ARG A 1 206 ? 4.153 -12.551 -2.040 1.00 95.75 206 ARG A CA 1
ATOM 1520 C C . ARG A 1 206 ? 5.017 -11.519 -1.339 1.00 95.75 206 ARG A C 1
ATOM 1522 O O . ARG A 1 206 ? 5.050 -10.357 -1.734 1.00 95.75 206 ARG A O 1
ATOM 1529 N N . ALA A 1 207 ? 5.752 -11.966 -0.331 1.00 96.25 207 ALA A N 1
ATOM 1530 C CA . ALA A 1 207 ? 6.832 -11.194 0.257 1.00 96.25 207 ALA A CA 1
ATOM 1531 C C . ALA A 1 207 ? 8.185 -11.822 -0.071 1.00 96.25 207 ALA A C 1
ATOM 1533 O O . ALA A 1 207 ? 8.308 -13.042 -0.208 1.00 96.25 207 ALA A O 1
ATOM 1534 N N . VAL A 1 208 ? 9.207 -10.979 -0.198 1.00 96.94 208 VAL A N 1
ATOM 1535 C CA . VAL A 1 208 ? 10.585 -11.409 -0.441 1.00 96.94 208 VAL A CA 1
ATOM 1536 C C . VAL A 1 208 ? 11.507 -10.876 0.644 1.00 96.94 208 VAL A C 1
ATOM 1538 O O . VAL A 1 208 ? 11.504 -9.688 0.962 1.00 96.94 208 VAL A O 1
ATOM 1541 N N . GLY A 1 209 ? 12.306 -11.774 1.220 1.00 96.56 209 GLY A N 1
ATOM 1542 C CA . GLY A 1 209 ? 13.403 -11.415 2.110 1.00 96.56 209 GLY A CA 1
ATOM 1543 C C . GLY A 1 209 ? 14.655 -11.107 1.297 1.00 96.56 209 GLY A C 1
ATOM 1544 O O . GLY A 1 209 ? 15.034 -11.889 0.425 1.00 96.56 209 GLY A O 1
ATOM 1545 N N . LEU A 1 210 ? 15.304 -9.983 1.584 1.00 96.19 210 LEU A N 1
ATOM 1546 C CA . LEU A 1 210 ? 16.494 -9.523 0.871 1.00 96.19 210 LEU A CA 1
ATOM 1547 C C . LEU A 1 210 ? 17.682 -9.372 1.827 1.00 96.19 210 LEU A C 1
ATOM 1549 O O . LEU A 1 210 ? 17.537 -9.373 3.049 1.00 96.19 210 LEU A O 1
ATOM 1553 N N . LYS A 1 211 ? 18.885 -9.213 1.269 1.00 96.19 211 LYS A N 1
ATOM 1554 C CA . LYS A 1 211 ? 20.034 -8.693 2.024 1.00 96.19 211 LYS A CA 1
ATOM 1555 C C . LYS A 1 211 ? 19.986 -7.156 1.994 1.00 96.19 211 LYS A C 1
ATOM 1557 O O . LYS A 1 211 ? 19.546 -6.607 0.983 1.00 96.19 211 LYS A O 1
ATOM 1562 N N . PRO A 1 212 ? 20.439 -6.444 3.039 1.00 96.19 212 PRO A N 1
ATOM 1563 C CA . PRO A 1 212 ? 20.592 -4.991 2.970 1.00 96.19 212 PRO A CA 1
ATOM 1564 C C . PRO A 1 212 ? 21.466 -4.579 1.776 1.00 96.19 212 PRO A C 1
ATOM 1566 O O . PRO A 1 212 ? 22.456 -5.249 1.481 1.00 96.19 212 PRO A O 1
ATOM 1569 N N . GLY A 1 213 ? 21.113 -3.494 1.087 1.00 95.44 213 GLY A N 1
ATOM 1570 C CA . GLY A 1 213 ? 21.834 -3.052 -0.108 1.00 95.44 213 GLY A CA 1
ATOM 1571 C C . GLY A 1 213 ? 20.993 -2.231 -1.078 1.00 95.44 213 GLY A C 1
ATOM 1572 O O . GLY A 1 213 ? 19.841 -1.904 -0.804 1.00 95.44 213 GLY A O 1
ATOM 1573 N N . TRP A 1 214 ? 21.594 -1.889 -2.216 1.00 95.31 214 TRP A N 1
ATOM 1574 C CA . TRP A 1 214 ? 20.932 -1.178 -3.307 1.00 95.31 214 TRP A CA 1
ATOM 1575 C C . TRP A 1 214 ? 20.282 -2.152 -4.286 1.00 95.31 214 TRP A C 1
ATOM 1577 O O . TRP A 1 214 ? 20.897 -3.142 -4.699 1.00 95.31 214 TRP A O 1
ATOM 1587 N N . TYR A 1 215 ? 19.045 -1.835 -4.659 1.00 96.06 215 TYR A N 1
ATOM 1588 C CA . TYR A 1 215 ? 18.244 -2.601 -5.599 1.00 96.06 215 TYR A CA 1
ATOM 1589 C C . TYR A 1 215 ? 17.559 -1.682 -6.599 1.00 96.06 215 TYR A C 1
ATOM 1591 O O . TYR A 1 215 ? 17.184 -0.560 -6.275 1.00 96.06 215 TYR A O 1
ATOM 1599 N N . GLU A 1 216 ? 17.379 -2.190 -7.805 1.00 95.56 216 GLU A N 1
ATOM 1600 C CA . GLU A 1 216 ? 16.582 -1.585 -8.859 1.00 95.56 216 GLU A CA 1
ATOM 1601 C C . GLU A 1 216 ? 15.332 -2.428 -9.077 1.00 95.56 216 GLU A C 1
ATOM 1603 O O . GLU A 1 216 ? 15.403 -3.661 -9.065 1.00 95.56 216 GLU A O 1
ATOM 1608 N N . TRP A 1 217 ? 14.212 -1.751 -9.287 1.00 95.88 217 TRP A N 1
ATOM 1609 C CA . TRP A 1 217 ? 12.889 -2.334 -9.456 1.00 95.88 217 TRP A CA 1
ATOM 1610 C C . TRP A 1 217 ? 12.251 -1.757 -10.708 1.00 95.88 217 TRP A C 1
ATOM 1612 O O . TRP A 1 217 ? 12.419 -0.572 -10.995 1.00 95.88 217 TRP A O 1
ATOM 1622 N N . ALA A 1 218 ? 11.528 -2.581 -11.452 1.00 95.38 218 ALA A N 1
ATOM 1623 C CA . ALA A 1 218 ? 10.825 -2.127 -12.640 1.00 95.38 218 ALA A CA 1
ATOM 1624 C C . ALA A 1 218 ? 9.630 -3.029 -12.941 1.00 95.38 218 ALA A C 1
ATOM 1626 O O . ALA A 1 218 ? 9.665 -4.231 -12.659 1.00 95.38 218 ALA A O 1
ATOM 1627 N N . LEU A 1 219 ? 8.597 -2.450 -13.552 1.00 95.25 219 LEU A N 1
ATOM 1628 C CA . LEU A 1 219 ? 7.547 -3.235 -14.188 1.00 95.25 219 LEU A CA 1
ATOM 1629 C C . LEU A 1 219 ? 8.072 -3.792 -15.510 1.00 95.25 219 LEU A C 1
ATOM 1631 O O . LEU A 1 219 ? 8.730 -3.091 -16.283 1.00 95.25 219 LEU A O 1
ATOM 1635 N N . THR A 1 220 ? 7.807 -5.063 -15.768 1.00 92.50 220 THR A N 1
ATOM 1636 C CA . THR A 1 220 ? 8.120 -5.710 -17.044 1.00 92.50 220 THR A CA 1
ATOM 1637 C C . THR A 1 220 ? 6.858 -5.750 -17.887 1.00 92.50 220 THR A C 1
ATOM 1639 O O . THR A 1 220 ? 5.808 -6.101 -17.371 1.00 92.50 220 THR A O 1
ATOM 1642 N N . GLY A 1 221 ? 6.939 -5.356 -19.157 1.00 85.00 221 GLY A N 1
ATOM 1643 C CA . GLY A 1 221 ? 5.781 -5.373 -20.049 1.00 85.00 221 GLY A CA 1
ATOM 1644 C C . GLY A 1 221 ? 5.302 -6.789 -20.378 1.00 85.00 221 GLY A C 1
ATOM 1645 O O . GLY A 1 221 ? 5.938 -7.789 -20.028 1.00 85.00 221 GLY A O 1
ATOM 1646 N N . ASP A 1 222 ? 4.183 -6.861 -21.093 1.00 74.19 222 ASP A N 1
ATOM 1647 C CA . ASP A 1 222 ? 3.543 -8.115 -21.482 1.00 74.19 222 ASP A CA 1
ATOM 1648 C C . ASP A 1 222 ? 4.459 -8.935 -22.408 1.00 74.19 222 ASP A C 1
ATOM 1650 O O . ASP A 1 222 ? 4.664 -8.615 -23.577 1.00 74.19 222 ASP A O 1
ATOM 1654 N N . HIS A 1 223 ? 5.020 -10.021 -21.868 1.00 57.53 223 HIS A N 1
ATOM 1655 C CA . HIS A 1 223 ? 5.792 -11.066 -22.563 1.00 57.53 223 HIS A CA 1
ATOM 1656 C C . HIS A 1 223 ? 7.140 -10.671 -23.182 1.00 57.53 223 HIS A C 1
ATOM 1658 O O . HIS A 1 223 ? 7.976 -11.546 -23.430 1.00 57.53 223 HIS A O 1
ATOM 1664 N N . THR A 1 224 ? 7.412 -9.390 -23.383 1.00 56.50 224 THR A N 1
ATOM 1665 C CA . THR A 1 224 ? 8.729 -8.897 -23.774 1.00 56.50 224 THR A CA 1
ATOM 1666 C C . THR A 1 224 ? 9.475 -8.465 -22.517 1.00 56.50 224 THR A C 1
ATOM 1668 O O . THR A 1 224 ? 8.955 -7.720 -21.695 1.00 56.50 224 THR A O 1
ATOM 1671 N N . ARG A 1 225 ? 10.739 -8.876 -22.344 1.00 61.19 225 ARG A N 1
ATOM 1672 C CA . ARG A 1 225 ? 11.616 -8.388 -21.249 1.00 61.19 225 ARG A CA 1
ATOM 1673 C C . ARG A 1 225 ? 11.941 -6.880 -21.347 1.00 61.19 225 ARG A C 1
ATOM 1675 O O . ARG A 1 225 ? 12.954 -6.427 -20.822 1.00 61.19 225 ARG A O 1
ATOM 1682 N N . SER A 1 226 ? 11.127 -6.112 -22.064 1.00 71.88 226 SER A N 1
ATOM 1683 C CA . SER A 1 226 ? 11.142 -4.659 -22.102 1.00 71.88 226 SER A CA 1
ATOM 1684 C C . SER A 1 226 ? 10.460 -4.117 -20.851 1.00 71.88 226 SER A C 1
ATOM 1686 O O . SER A 1 226 ? 9.383 -4.574 -20.470 1.00 71.88 226 SER A O 1
ATOM 1688 N N . PHE A 1 227 ? 11.079 -3.129 -20.220 1.00 76.94 227 PHE A N 1
ATOM 1689 C CA . PHE A 1 227 ? 10.506 -2.464 -19.056 1.00 76.94 227 PHE A CA 1
ATOM 1690 C C . PHE A 1 227 ? 9.304 -1.619 -19.473 1.00 76.94 227 PHE A C 1
ATOM 1692 O O . PHE A 1 227 ? 9.411 -0.808 -20.395 1.00 76.94 227 PHE A O 1
ATOM 1699 N N . HIS A 1 228 ? 8.169 -1.821 -18.805 1.00 70.50 228 HIS A N 1
ATOM 1700 C CA . HIS A 1 228 ? 6.964 -1.033 -19.031 1.00 70.50 228 HIS A CA 1
ATOM 1701 C C . HIS A 1 228 ? 7.240 0.425 -18.635 1.00 70.50 228 HIS A C 1
ATOM 1703 O O . HIS A 1 228 ? 7.776 0.687 -17.559 1.00 70.50 228 HIS A O 1
ATOM 1709 N N . GLY A 1 229 ? 6.972 1.369 -19.542 1.00 70.38 229 GLY A N 1
ATOM 1710 C CA . GLY A 1 229 ? 7.253 2.800 -19.347 1.00 70.38 229 GLY A CA 1
ATOM 1711 C C . GLY A 1 229 ? 8.738 3.190 -19.303 1.00 70.38 229 GLY A C 1
ATOM 1712 O O . GLY A 1 229 ? 9.052 4.373 -19.243 1.00 70.38 229 GLY A O 1
ATOM 1713 N N . GLY A 1 230 ? 9.668 2.227 -19.349 1.00 75.62 230 GLY A N 1
ATOM 1714 C CA . GLY A 1 230 ? 11.103 2.499 -19.240 1.00 75.62 230 GLY A CA 1
ATOM 1715 C C . GLY A 1 230 ? 11.538 3.091 -17.892 1.00 75.62 230 GLY A C 1
ATOM 1716 O O . GLY A 1 230 ? 12.649 3.609 -17.790 1.00 75.62 230 GLY A O 1
ATOM 1717 N N . GLU A 1 231 ? 10.698 3.022 -16.862 1.00 86.56 231 GLU A N 1
ATOM 1718 C CA . GLU A 1 231 ? 11.022 3.548 -15.539 1.00 86.56 231 GLU A CA 1
ATOM 1719 C C . GLU A 1 231 ? 11.721 2.478 -14.695 1.00 86.56 231 GLU A C 1
ATOM 1721 O O . GLU A 1 231 ? 11.267 1.335 -14.591 1.00 86.56 231 GLU A O 1
ATOM 1726 N N . VAL A 1 232 ? 12.854 2.847 -14.096 1.00 91.00 232 VAL A N 1
ATOM 1727 C CA . VAL A 1 232 ? 13.570 2.003 -13.139 1.00 91.00 232 VAL A CA 1
ATOM 1728 C C . VAL A 1 232 ? 13.685 2.755 -11.825 1.00 91.00 232 VAL A C 1
ATOM 1730 O O . VAL A 1 232 ? 14.280 3.832 -11.757 1.00 91.00 232 VAL A O 1
ATOM 1733 N N . VAL A 1 233 ? 13.164 2.153 -10.760 1.00 93.38 233 VAL A N 1
ATOM 1734 C CA . VAL A 1 233 ? 13.173 2.739 -9.424 1.00 93.38 233 VAL A CA 1
ATOM 1735 C C . VAL A 1 233 ? 14.307 2.126 -8.608 1.00 93.38 233 VAL A C 1
ATOM 1737 O O . VAL A 1 233 ? 14.313 0.933 -8.301 1.00 93.38 233 VAL A O 1
ATOM 1740 N N . GLY A 1 234 ? 15.306 2.942 -8.282 1.00 93.56 234 GLY A N 1
ATOM 1741 C CA . GLY A 1 234 ? 16.425 2.595 -7.416 1.00 93.56 234 GLY A CA 1
ATOM 1742 C C . GLY A 1 234 ? 16.085 2.827 -5.948 1.00 93.56 234 GLY A C 1
ATOM 1743 O O . GLY A 1 234 ? 15.521 3.856 -5.579 1.00 93.56 234 GLY A O 1
ATOM 1744 N N . PHE A 1 235 ? 16.440 1.868 -5.098 1.00 93.44 235 PHE A N 1
ATOM 1745 C CA . PHE A 1 235 ? 16.067 1.895 -3.694 1.00 93.44 235 PHE A CA 1
ATOM 1746 C C . PHE A 1 235 ? 17.082 1.199 -2.789 1.00 93.44 235 PHE A C 1
ATOM 1748 O O . PHE A 1 235 ? 17.538 0.085 -3.074 1.00 93.44 235 PHE A O 1
ATOM 1755 N N . ARG A 1 236 ? 17.407 1.832 -1.657 1.00 94.81 236 ARG A N 1
ATOM 1756 C CA . ARG A 1 236 ? 18.310 1.268 -0.648 1.00 94.81 236 ARG A CA 1
ATOM 1757 C C . ARG A 1 236 ? 17.527 0.577 0.468 1.00 94.81 236 ARG A C 1
ATOM 1759 O O . ARG A 1 236 ? 16.845 1.218 1.259 1.00 94.81 236 ARG A O 1
ATOM 1766 N N . MET A 1 237 ? 17.702 -0.734 0.575 1.00 94.88 237 MET A N 1
ATOM 1767 C CA . MET A 1 237 ? 17.118 -1.567 1.625 1.00 94.88 237 MET A CA 1
ATOM 1768 C C . MET A 1 237 ? 18.047 -1.609 2.849 1.00 94.88 237 MET A C 1
ATOM 1770 O O . MET A 1 237 ? 19.219 -1.980 2.729 1.00 94.88 237 MET A O 1
ATOM 1774 N N . SER A 1 238 ? 17.539 -1.253 4.029 1.00 95.31 238 SER A N 1
ATOM 1775 C CA . SER A 1 238 ? 18.244 -1.321 5.314 1.00 95.31 238 SER A CA 1
ATOM 1776 C C . SER A 1 238 ? 17.989 -2.651 6.032 1.00 95.31 238 SER A C 1
ATOM 1778 O O . SER A 1 238 ? 17.075 -3.408 5.701 1.00 95.31 238 SER A O 1
ATOM 1780 N N . SER A 1 239 ? 18.818 -2.974 7.026 1.00 94.94 239 SER A N 1
ATOM 1781 C CA . SER A 1 239 ? 18.548 -4.101 7.924 1.00 94.94 239 SER A CA 1
ATOM 1782 C C . SER A 1 239 ? 17.228 -3.891 8.667 1.00 94.94 239 SER A C 1
ATOM 1784 O O . SER A 1 239 ? 16.880 -2.768 9.021 1.00 94.94 239 SER A O 1
ATOM 1786 N N . ARG A 1 240 ? 16.485 -4.983 8.891 1.00 94.50 240 ARG A N 1
ATOM 1787 C CA . ARG A 1 240 ? 15.152 -4.994 9.527 1.00 94.50 240 ARG A CA 1
ATOM 1788 C C . ARG A 1 240 ? 14.089 -4.112 8.853 1.00 94.50 240 ARG A C 1
ATOM 1790 O O . ARG A 1 240 ? 13.000 -3.969 9.396 1.00 94.50 240 ARG A O 1
ATOM 1797 N N . GLY A 1 241 ? 14.364 -3.543 7.679 1.00 95.56 241 GLY A N 1
ATOM 1798 C CA . GLY A 1 241 ? 13.401 -2.700 6.982 1.00 95.56 241 GLY A CA 1
ATOM 1799 C C . GLY A 1 241 ? 12.179 -3.493 6.509 1.00 95.56 241 GLY A C 1
ATOM 1800 O O . GLY A 1 241 ? 12.290 -4.662 6.125 1.00 95.56 241 GLY A O 1
ATOM 1801 N N . ARG A 1 242 ? 11.006 -2.859 6.561 1.00 96.81 242 ARG A N 1
ATOM 1802 C CA . ARG A 1 242 ? 9.736 -3.392 6.053 1.00 96.81 242 ARG A CA 1
ATOM 1803 C C . ARG A 1 242 ? 9.279 -2.504 4.919 1.00 96.81 242 ARG A C 1
ATOM 1805 O O . ARG A 1 242 ? 9.047 -1.312 5.123 1.00 96.81 242 ARG A O 1
ATOM 1812 N N . TYR A 1 243 ? 9.185 -3.076 3.733 1.00 97.75 243 TYR A N 1
ATOM 1813 C CA . TYR A 1 243 ? 8.994 -2.339 2.495 1.00 97.75 243 TYR A CA 1
ATOM 1814 C C . TYR A 1 243 ? 7.777 -2.839 1.751 1.00 97.75 243 TYR A C 1
ATOM 1816 O O . TYR A 1 243 ? 7.332 -3.973 1.930 1.00 97.75 243 TYR A O 1
ATOM 1824 N N . THR A 1 244 ? 7.265 -1.992 0.875 1.00 98.00 244 THR A N 1
ATOM 1825 C CA . THR A 1 244 ? 6.131 -2.337 0.029 1.00 98.00 244 THR A CA 1
ATOM 1826 C C . THR A 1 244 ? 6.440 -1.911 -1.386 1.00 98.00 244 THR A C 1
ATOM 1828 O O . THR A 1 244 ? 6.796 -0.758 -1.606 1.00 98.00 244 THR A O 1
ATOM 1831 N N . ALA A 1 245 ? 6.309 -2.844 -2.322 1.00 98.00 245 ALA A N 1
ATOM 1832 C CA . ALA A 1 245 ? 6.327 -2.588 -3.750 1.00 98.00 245 ALA A CA 1
ATOM 1833 C C . ALA A 1 245 ? 4.920 -2.852 -4.281 1.00 98.00 245 ALA A C 1
ATOM 1835 O O . ALA A 1 245 ? 4.409 -3.964 -4.146 1.00 98.00 245 ALA A O 1
ATOM 1836 N N . MET A 1 246 ? 4.281 -1.833 -4.842 1.00 98.00 246 MET A N 1
ATOM 1837 C CA . MET A 1 246 ? 2.903 -1.902 -5.312 1.00 98.00 246 MET A CA 1
ATOM 1838 C C . MET A 1 246 ? 2.838 -1.551 -6.788 1.00 98.00 246 MET A C 1
ATOM 1840 O O . MET A 1 246 ? 3.328 -0.498 -7.188 1.00 98.00 246 MET A O 1
ATOM 1844 N N . ARG A 1 247 ? 2.182 -2.396 -7.577 1.00 97.88 247 ARG A N 1
ATOM 1845 C CA . ARG A 1 247 ? 1.670 -2.004 -8.892 1.00 97.88 247 ARG A CA 1
ATOM 1846 C C . ARG A 1 247 ? 0.313 -1.352 -8.688 1.00 97.88 247 ARG A C 1
ATOM 1848 O O . ARG A 1 247 ? -0.549 -1.965 -8.063 1.00 97.88 247 ARG A O 1
ATOM 1855 N N . VAL A 1 248 ? 0.134 -0.120 -9.145 1.00 98.19 248 VAL A N 1
ATOM 1856 C CA . VAL A 1 248 ? -1.081 0.682 -8.913 1.00 98.19 248 VAL A CA 1
ATOM 1857 C C . VAL A 1 248 ? -1.664 1.177 -10.233 1.00 98.19 248 VAL A C 1
ATOM 1859 O O . VAL A 1 248 ? -0.975 1.159 -11.245 1.00 98.19 248 VAL A O 1
ATOM 1862 N N . GLY A 1 249 ? -2.922 1.622 -10.221 1.00 97.94 249 GLY A N 1
ATOM 1863 C CA . GLY A 1 249 ? -3.622 2.183 -11.383 1.00 97.94 249 GLY A CA 1
ATOM 1864 C C . GLY A 1 249 ? -4.979 1.525 -11.629 1.00 97.94 249 GLY A C 1
ATOM 1865 O O . GLY A 1 249 ? -5.330 0.526 -10.997 1.00 97.94 249 GLY A O 1
ATOM 1866 N N . VAL A 1 250 ? -5.766 2.098 -12.538 1.00 97.81 250 VAL A N 1
ATOM 1867 C CA . VAL A 1 250 ? -7.052 1.532 -12.957 1.00 97.81 250 VAL A CA 1
ATOM 1868 C C . VAL A 1 250 ? -7.424 1.965 -14.378 1.00 97.81 250 VAL A C 1
ATOM 1870 O O . VAL A 1 250 ? -7.479 3.161 -14.683 1.00 97.81 250 VAL A O 1
ATOM 1873 N N . ASP A 1 251 ? -7.786 0.999 -15.220 1.00 97.12 251 ASP A N 1
ATOM 1874 C CA . ASP A 1 251 ? -8.432 1.223 -16.518 1.00 97.12 251 ASP A CA 1
ATOM 1875 C C . ASP A 1 251 ? -9.945 1.341 -16.307 1.00 97.12 251 ASP A C 1
ATOM 1877 O O . ASP A 1 251 ? -10.729 0.473 -16.697 1.00 97.12 251 ASP A O 1
ATOM 1881 N N . ALA A 1 252 ? -10.371 2.397 -15.615 1.00 95.69 252 ALA A N 1
ATOM 1882 C CA . ALA A 1 252 ? -11.768 2.545 -15.234 1.00 95.69 252 ALA A CA 1
ATOM 1883 C C . ALA A 1 252 ? -12.690 2.557 -16.469 1.00 95.69 252 ALA A C 1
ATOM 1885 O O . ALA A 1 252 ? -12.465 3.290 -17.441 1.00 95.69 252 ALA A O 1
ATOM 1886 N N . SER A 1 253 ? -13.751 1.749 -16.407 1.00 95.69 253 SER A N 1
ATOM 1887 C CA . SER A 1 253 ? -14.830 1.743 -17.399 1.00 95.69 253 SER A CA 1
ATOM 1888 C C . SER A 1 253 ? -15.659 3.022 -17.296 1.00 95.69 253 SER A C 1
ATOM 1890 O O . SER A 1 253 ? -16.105 3.546 -18.310 1.00 95.69 253 SER A O 1
ATOM 1892 N N . ASN A 1 254 ? -15.806 3.542 -16.071 1.00 91.44 254 ASN A N 1
ATOM 1893 C CA . ASN A 1 254 ? -16.471 4.802 -15.761 1.00 91.44 254 ASN A CA 1
ATOM 1894 C C . ASN A 1 254 ? -15.579 5.657 -14.850 1.00 91.44 254 ASN A C 1
ATOM 1896 O O . ASN A 1 254 ? -15.063 5.163 -13.845 1.00 91.44 254 ASN A O 1
ATOM 1900 N N . GLY A 1 255 ? -15.460 6.949 -15.160 1.00 90.62 255 GLY A N 1
ATOM 1901 C CA . GLY A 1 255 ? -14.679 7.903 -14.369 1.00 90.62 255 GLY A CA 1
ATOM 1902 C C . GLY A 1 255 ? -13.208 8.021 -14.796 1.00 90.62 255 GLY A C 1
ATOM 1903 O O . GLY A 1 255 ? -12.843 7.587 -15.892 1.00 90.62 255 GLY A O 1
ATOM 1904 N N . PRO A 1 256 ? -12.364 8.656 -13.962 1.00 94.81 256 PRO A N 1
ATOM 1905 C CA . PRO A 1 256 ? -10.966 8.900 -14.290 1.00 94.81 256 PRO A CA 1
ATOM 1906 C C . PRO A 1 256 ? -10.166 7.598 -14.364 1.00 94.81 256 PRO A C 1
ATOM 1908 O O . PRO A 1 256 ? -10.330 6.692 -13.543 1.00 94.81 256 PRO A O 1
ATOM 1911 N N . ARG A 1 257 ? -9.273 7.532 -15.352 1.00 96.38 257 ARG A N 1
ATOM 1912 C CA . ARG A 1 257 ? -8.297 6.452 -15.506 1.00 96.38 257 ARG A CA 1
ATOM 1913 C C . ARG A 1 257 ? -6.979 6.858 -14.873 1.00 96.38 257 ARG A C 1
ATOM 1915 O O . ARG A 1 257 ? -6.581 8.017 -14.953 1.00 96.38 257 ARG A O 1
ATOM 1922 N N . TYR A 1 258 ? -6.299 5.884 -14.291 1.00 97.19 258 TYR A N 1
ATOM 1923 C CA . TYR A 1 258 ? -4.989 6.071 -13.683 1.00 97.19 258 TYR A CA 1
ATOM 1924 C C . TYR A 1 258 ? -4.044 5.047 -14.288 1.00 97.19 258 TYR A C 1
ATOM 1926 O O . TYR A 1 258 ? -4.366 3.860 -14.312 1.00 97.19 258 TYR A O 1
ATOM 1934 N N . GLN A 1 259 ? -2.908 5.519 -14.792 1.00 95.88 259 GLN A N 1
ATOM 1935 C CA . GLN A 1 259 ? -1.946 4.671 -15.484 1.00 95.88 259 GLN A CA 1
ATOM 1936 C C . GLN A 1 259 ? -1.352 3.625 -14.540 1.00 95.88 259 GLN A C 1
ATOM 1938 O O . GLN A 1 259 ? -1.332 3.800 -13.318 1.00 95.88 259 GLN A O 1
ATOM 1943 N N . GLU A 1 260 ? -0.902 2.525 -15.137 1.00 96.06 260 GLU A N 1
ATOM 1944 C CA . GLU A 1 260 ? -0.162 1.497 -14.425 1.00 96.06 260 GLU A CA 1
ATOM 1945 C C . GLU A 1 260 ? 1.212 2.028 -14.009 1.00 96.06 260 GLU A C 1
ATOM 1947 O O . GLU A 1 260 ? 2.004 2.450 -14.852 1.00 96.06 260 GLU A O 1
ATOM 1952 N N . GLU A 1 261 ? 1.502 1.993 -12.710 1.00 96.00 261 GLU A N 1
ATOM 1953 C CA . GLU A 1 261 ? 2.735 2.550 -12.148 1.00 96.00 261 GLU A CA 1
ATOM 1954 C C . GLU A 1 261 ? 3.295 1.677 -11.019 1.00 96.00 261 GLU A C 1
ATOM 1956 O O . GLU A 1 261 ? 2.559 0.950 -10.342 1.00 96.00 261 GLU A O 1
ATOM 1961 N N . LEU A 1 262 ? 4.611 1.767 -10.795 1.00 96.75 262 LEU A N 1
ATOM 1962 C CA . LEU A 1 262 ? 5.294 1.122 -9.675 1.00 96.75 262 LEU A CA 1
ATOM 1963 C C . LEU A 1 262 ? 5.500 2.113 -8.533 1.00 96.75 262 LEU A C 1
ATOM 1965 O O . LEU A 1 262 ? 6.158 3.134 -8.692 1.00 96.75 262 LEU A O 1
ATOM 1969 N N . VAL A 1 263 ? 5.011 1.764 -7.349 1.00 96.69 263 VAL A N 1
ATOM 1970 C CA . VAL A 1 263 ? 5.180 2.556 -6.129 1.00 96.69 263 VAL A CA 1
ATOM 1971 C C . VAL A 1 263 ? 5.979 1.755 -5.110 1.00 96.69 263 VAL A C 1
ATOM 1973 O O . VAL A 1 263 ? 5.657 0.602 -4.824 1.00 96.69 263 VAL A O 1
ATOM 1976 N N . LEU A 1 264 ? 7.006 2.375 -4.529 1.00 96.88 264 LEU A N 1
ATOM 1977 C CA . LEU A 1 264 ? 7.785 1.821 -3.422 1.00 96.88 264 LEU A CA 1
ATOM 1978 C C . LEU A 1 264 ? 7.561 2.645 -2.147 1.00 96.88 264 LEU A C 1
ATOM 1980 O O . LEU A 1 264 ? 7.410 3.863 -2.203 1.00 96.88 264 LEU A O 1
ATOM 1984 N N . PHE A 1 265 ? 7.552 1.986 -0.989 1.00 97.25 265 PHE A N 1
ATOM 1985 C CA . PHE A 1 265 ? 7.419 2.636 0.317 1.00 97.25 265 PHE A CA 1
ATOM 1986 C C . PHE A 1 265 ? 8.356 2.006 1.365 1.00 97.25 265 PHE A C 1
ATOM 1988 O O . PHE A 1 265 ? 8.485 0.773 1.379 1.00 97.25 265 PHE A O 1
ATOM 1995 N N . PRO A 1 266 ? 8.959 2.796 2.285 1.00 96.31 266 PRO A N 1
ATOM 1996 C CA . PRO A 1 266 ? 8.885 4.265 2.423 1.00 96.31 266 PRO A CA 1
ATOM 1997 C C . PRO A 1 266 ? 9.624 5.035 1.324 1.00 96.31 266 PRO A C 1
ATOM 1999 O O . PRO A 1 266 ? 10.554 4.504 0.734 1.00 96.31 266 PRO A O 1
ATOM 2002 N N . THR A 1 267 ? 9.231 6.286 1.060 1.00 88.88 267 THR A N 1
ATOM 2003 C CA . THR A 1 267 ? 9.718 7.081 -0.087 1.00 88.88 267 THR A CA 1
ATOM 2004 C C . THR A 1 267 ? 11.020 7.852 0.149 1.00 88.88 267 THR A C 1
ATOM 2006 O O . THR A 1 267 ? 11.630 8.319 -0.809 1.00 88.88 267 THR A O 1
ATOM 2009 N N . SER A 1 268 ? 11.501 7.951 1.391 1.00 78.00 268 SER A N 1
ATOM 2010 C CA . SER A 1 268 ? 12.605 8.832 1.821 1.00 78.00 268 SER A CA 1
ATOM 2011 C C . SER A 1 268 ? 13.996 8.536 1.228 1.00 78.00 268 SER A C 1
ATOM 2013 O O . SER A 1 268 ? 14.964 9.214 1.563 1.00 78.00 268 SER A O 1
ATOM 2015 N N . TRP A 1 269 ? 14.125 7.533 0.358 1.00 74.44 269 TRP A N 1
ATOM 2016 C CA . TRP A 1 269 ? 15.384 7.104 -0.274 1.00 74.44 269 TRP A CA 1
ATOM 2017 C C . TRP A 1 269 ? 15.148 6.447 -1.646 1.00 74.44 269 TRP A C 1
ATOM 2019 O O . TRP A 1 269 ? 15.890 5.552 -2.058 1.00 74.44 269 TRP A O 1
ATOM 2029 N N . ILE A 1 270 ? 14.089 6.872 -2.343 1.00 81.62 270 ILE A N 1
ATOM 2030 C CA . ILE A 1 270 ? 13.820 6.474 -3.727 1.00 81.62 270 ILE A CA 1
ATOM 2031 C C . ILE A 1 270 ? 14.598 7.381 -4.682 1.00 81.62 270 ILE A C 1
ATOM 2033 O O . ILE A 1 270 ? 14.489 8.603 -4.603 1.00 81.62 270 ILE A O 1
ATOM 2037 N N . THR A 1 271 ? 15.307 6.774 -5.634 1.00 82.44 271 THR A N 1
ATOM 2038 C CA . THR A 1 271 ? 15.839 7.468 -6.811 1.00 82.44 271 THR A CA 1
ATOM 2039 C C . THR A 1 271 ? 15.177 6.900 -8.059 1.00 82.44 271 THR A C 1
ATOM 2041 O O . THR A 1 271 ? 15.294 5.706 -8.327 1.00 82.44 271 THR A O 1
ATOM 2044 N N . VAL A 1 272 ? 14.495 7.739 -8.833 1.00 82.31 272 VAL A N 1
ATOM 2045 C CA . VAL A 1 272 ? 13.878 7.340 -10.105 1.00 82.31 272 VAL A CA 1
ATOM 2046 C C . VAL A 1 272 ? 14.852 7.628 -11.244 1.00 82.31 272 VAL A C 1
ATOM 2048 O O . VAL A 1 272 ? 15.412 8.721 -11.312 1.00 82.31 272 VAL A O 1
ATOM 2051 N N . TYR A 1 273 ? 15.063 6.653 -12.127 1.00 77.50 273 TYR A N 1
ATOM 2052 C CA . TYR A 1 273 ? 15.876 6.807 -13.331 1.00 77.50 273 TYR A CA 1
ATOM 2053 C C . TYR A 1 273 ? 15.018 6.555 -14.573 1.00 77.50 273 TYR A C 1
ATOM 2055 O O . TYR A 1 273 ? 14.369 5.510 -14.673 1.00 77.50 273 TYR A O 1
ATOM 2063 N N . SER A 1 274 ? 15.073 7.464 -15.549 1.00 73.75 274 SER A N 1
ATOM 2064 C CA . SER A 1 274 ? 14.556 7.200 -16.894 1.00 73.75 274 SER A CA 1
ATOM 2065 C C . SER A 1 274 ? 15.590 6.413 -17.704 1.00 73.75 274 SER A C 1
ATOM 2067 O O . SER A 1 274 ? 16.792 6.681 -17.636 1.00 73.75 274 SER A O 1
ATOM 2069 N N . GLN A 1 275 ? 15.152 5.441 -18.511 1.00 62.72 275 GLN A N 1
ATOM 2070 C CA . GLN A 1 275 ? 16.042 4.739 -19.452 1.00 62.72 275 GLN A CA 1
ATOM 2071 C C . GLN A 1 275 ? 16.714 5.692 -20.453 1.00 62.72 275 GLN A C 1
ATOM 2073 O O . GLN A 1 275 ? 17.838 5.418 -20.880 1.00 62.72 275 GLN A O 1
ATOM 2078 N N . ALA A 1 276 ? 16.071 6.818 -20.791 1.00 62.22 276 ALA A N 1
ATOM 2079 C CA . ALA A 1 276 ? 16.648 7.825 -21.682 1.00 62.22 276 ALA A CA 1
ATOM 2080 C C . ALA A 1 276 ? 17.965 8.398 -21.123 1.00 62.22 276 ALA A C 1
ATOM 2082 O O . ALA A 1 276 ? 18.928 8.575 -21.870 1.00 62.22 276 ALA A O 1
ATOM 2083 N N . ASP A 1 277 ? 18.053 8.568 -19.802 1.00 59.06 277 ASP A N 1
ATOM 2084 C CA . ASP A 1 277 ? 19.235 9.127 -19.138 1.00 59.06 277 ASP A CA 1
ATOM 2085 C C . ASP A 1 277 ? 20.428 8.156 -19.153 1.00 59.06 277 ASP A C 1
ATOM 2087 O O . ASP A 1 277 ? 21.586 8.573 -19.162 1.00 59.06 277 ASP A O 1
ATOM 2091 N N . ARG A 1 278 ? 20.175 6.839 -19.207 1.00 56.41 278 ARG A N 1
ATOM 2092 C CA . ARG A 1 278 ? 21.239 5.818 -19.249 1.00 56.41 278 ARG A CA 1
ATOM 2093 C C . ARG A 1 278 ? 21.853 5.652 -20.635 1.00 56.41 278 ARG A C 1
ATOM 2095 O O . ARG A 1 278 ? 23.033 5.326 -20.725 1.00 56.41 278 ARG A O 1
ATOM 2102 N N . ALA A 1 279 ? 21.087 5.895 -21.699 1.00 55.91 279 ALA A N 1
ATOM 2103 C CA . ALA A 1 279 ? 21.605 5.848 -23.066 1.00 55.91 279 ALA A CA 1
ATOM 2104 C C . ALA A 1 279 ? 22.541 7.033 -23.381 1.00 55.91 279 ALA A C 1
ATOM 2106 O O . ALA A 1 279 ? 23.442 6.893 -24.204 1.00 55.91 279 ALA A O 1
ATOM 2107 N N . ALA A 1 280 ? 22.372 8.169 -22.693 1.00 55.31 280 ALA A N 1
ATOM 2108 C CA . ALA A 1 280 ? 23.199 9.366 -22.867 1.00 55.31 280 ALA A CA 1
ATOM 2109 C C . ALA A 1 280 ? 24.464 9.398 -21.978 1.00 55.31 280 ALA A C 1
ATOM 2111 O O . ALA A 1 280 ? 25.350 10.218 -22.203 1.00 55.31 280 ALA A O 1
ATOM 2112 N N . GLY A 1 281 ? 24.563 8.511 -20.978 1.00 45.53 281 GLY A N 1
ATOM 2113 C CA . GLY A 1 281 ? 25.596 8.524 -19.932 1.00 45.53 281 GLY A CA 1
ATOM 2114 C C . GLY A 1 281 ? 26.764 7.550 -20.118 1.00 45.53 281 GLY A C 1
ATOM 2115 O O . GLY A 1 281 ? 27.416 7.194 -19.137 1.00 45.53 281 GLY A O 1
ATOM 2116 N N . GLY A 1 282 ? 27.051 7.094 -21.341 1.00 41.22 282 GLY A N 1
ATOM 2117 C CA . GLY A 1 282 ? 28.395 6.582 -21.622 1.00 41.22 282 GLY A CA 1
ATOM 2118 C C . GLY A 1 282 ? 29.392 7.732 -21.436 1.00 41.22 282 GLY A C 1
ATOM 2119 O O . GLY A 1 282 ? 29.064 8.848 -21.839 1.00 41.22 282 GLY A O 1
ATOM 2120 N N . PRO A 1 283 ? 30.580 7.530 -20.836 1.00 44.72 283 PRO A N 1
ATOM 2121 C CA . PRO A 1 283 ? 31.593 8.570 -20.796 1.00 44.72 283 PRO A CA 1
ATOM 2122 C C . PRO A 1 283 ? 32.050 8.825 -22.235 1.00 44.72 283 PRO A C 1
ATOM 2124 O O . PRO A 1 283 ? 33.030 8.251 -22.701 1.00 44.72 283 PRO A O 1
ATOM 2127 N N . MET A 1 284 ? 31.345 9.694 -22.962 1.00 45.25 284 MET A N 1
ATOM 2128 C CA . MET A 1 284 ? 31.994 10.503 -23.972 1.00 45.25 284 MET A CA 1
ATOM 2129 C C . MET A 1 284 ? 32.977 11.359 -23.186 1.00 45.25 284 MET A C 1
ATOM 2131 O O . MET A 1 284 ? 32.655 12.431 -22.679 1.00 45.25 284 MET A O 1
ATOM 2135 N N . THR A 1 285 ? 34.197 10.847 -23.065 1.00 48.31 285 THR A N 1
ATOM 2136 C CA . THR A 1 285 ? 35.406 11.647 -23.174 1.00 48.31 285 THR A CA 1
ATOM 2137 C C . THR A 1 285 ? 35.249 12.526 -24.413 1.00 48.31 285 THR A C 1
ATOM 2139 O O . THR A 1 285 ? 35.726 12.212 -25.500 1.00 48.31 285 THR A O 1
ATOM 2142 N N . ALA A 1 286 ? 34.511 13.626 -24.259 1.00 46.53 286 ALA A N 1
ATOM 2143 C CA . ALA A 1 286 ? 34.578 14.757 -25.150 1.00 46.53 286 ALA A CA 1
ATOM 2144 C C . ALA A 1 286 ? 36.003 15.278 -24.991 1.00 46.53 286 ALA A C 1
ATOM 2146 O O . ALA A 1 286 ? 36.330 16.012 -24.058 1.00 46.53 286 ALA A O 1
ATOM 2147 N N . LEU A 1 287 ? 36.876 14.778 -25.860 1.00 46.66 287 LEU A N 1
ATOM 2148 C CA . LEU A 1 287 ? 38.198 15.310 -26.100 1.00 46.66 287 LEU A CA 1
ATOM 2149 C C . LEU A 1 287 ? 37.976 16.744 -26.598 1.00 46.66 287 LEU A C 1
ATOM 2151 O O . LEU A 1 287 ? 37.804 16.985 -27.791 1.00 46.66 287 LEU A O 1
ATOM 2155 N N . LEU A 1 288 ? 37.874 17.689 -25.663 1.00 45.12 288 LEU A N 1
ATOM 2156 C CA . LEU A 1 288 ? 37.876 19.116 -25.941 1.00 45.12 288 LEU A CA 1
ATOM 2157 C C . LEU A 1 288 ? 39.270 19.456 -26.467 1.00 45.12 288 LEU A C 1
ATOM 2159 O O . LEU A 1 288 ? 40.183 19.785 -25.713 1.00 45.12 288 LEU A O 1
ATOM 2163 N N . LEU A 1 289 ? 39.432 19.322 -27.783 1.00 46.62 289 LEU A N 1
ATOM 2164 C CA . LEU A 1 289 ? 40.502 19.961 -28.528 1.00 46.62 289 LEU A CA 1
ATOM 2165 C C . LEU A 1 289 ? 40.340 21.468 -28.342 1.00 46.62 289 LEU A C 1
ATOM 2167 O O . LEU A 1 289 ? 39.510 22.123 -28.969 1.00 46.62 289 LEU A O 1
ATOM 2171 N N . SER A 1 290 ? 41.140 21.996 -27.425 1.00 51.94 290 SER A N 1
ATOM 2172 C CA . SER A 1 290 ? 41.439 23.407 -27.291 1.00 51.94 290 SER A CA 1
ATOM 2173 C C . SER A 1 290 ? 42.015 23.929 -28.608 1.00 51.94 290 SER A C 1
ATOM 2175 O O . SER A 1 290 ? 43.174 23.667 -28.931 1.00 51.94 290 SER A O 1
ATOM 2177 N N . LEU A 1 291 ? 41.231 24.707 -29.345 1.00 51.31 291 LEU A N 1
ATOM 2178 C CA . LEU A 1 291 ? 41.759 25.708 -30.263 1.00 51.31 291 LEU A CA 1
ATOM 2179 C C . LEU A 1 291 ? 41.255 27.055 -29.771 1.00 51.31 291 LEU A C 1
ATOM 2181 O O . LEU A 1 291 ? 40.067 27.362 -29.825 1.00 51.31 291 LEU A O 1
ATOM 2185 N N . GLY A 1 292 ? 42.184 27.810 -29.190 1.00 51.78 292 GLY A N 1
ATOM 2186 C CA . GLY A 1 292 ? 41.937 29.177 -28.783 1.00 51.78 292 GLY A CA 1
ATOM 2187 C C . GLY A 1 292 ? 41.704 30.073 -29.991 1.00 51.78 292 GLY A C 1
ATOM 2188 O O . GLY A 1 292 ? 42.288 29.872 -31.054 1.00 51.78 292 GLY A O 1
ATOM 2189 N N . LEU A 1 293 ? 40.909 31.116 -29.782 1.00 54.47 293 LEU A N 1
ATOM 2190 C CA . LEU A 1 293 ? 41.112 32.370 -30.483 1.00 54.47 293 LEU A CA 1
ATOM 2191 C C . LEU A 1 293 ? 40.669 33.520 -29.579 1.00 54.47 293 LEU A C 1
ATOM 2193 O O . LEU A 1 293 ? 39.498 33.672 -29.238 1.00 54.47 293 LEU A O 1
ATOM 2197 N N . SER A 1 294 ? 41.663 34.287 -29.151 1.00 52.31 294 SER A N 1
ATOM 2198 C CA . SER A 1 294 ? 41.523 35.553 -28.447 1.00 52.31 294 SER A CA 1
ATOM 2199 C C . SER A 1 294 ? 41.124 36.656 -29.427 1.00 52.31 294 SER A C 1
ATOM 2201 O O . SER A 1 294 ? 41.857 36.890 -30.378 1.00 52.31 294 SER A O 1
ATOM 2203 N N . THR A 1 295 ? 40.053 37.392 -29.132 1.00 55.06 295 THR A N 1
ATOM 2204 C CA . THR A 1 295 ? 39.802 38.790 -29.558 1.00 55.06 295 THR A CA 1
ATOM 2205 C C . THR A 1 295 ? 38.736 39.334 -28.601 1.00 55.06 295 THR A C 1
ATOM 2207 O O . THR A 1 295 ? 37.616 38.842 -28.608 1.00 55.06 295 THR A O 1
ATOM 2210 N N . LEU A 1 296 ? 39.078 40.066 -27.537 1.00 60.28 296 LEU A N 1
ATOM 2211 C CA . LEU A 1 296 ? 39.487 41.477 -27.446 1.00 60.28 296 LEU A CA 1
ATOM 2212 C C . LEU A 1 296 ? 38.405 42.476 -27.916 1.00 60.28 296 LEU A C 1
ATOM 2214 O O . LEU A 1 296 ? 38.040 42.479 -29.084 1.00 60.28 296 LEU A O 1
ATOM 2218 N N . LEU A 1 297 ? 38.042 43.372 -26.981 1.00 54.50 297 LEU A N 1
ATOM 2219 C CA . LEU A 1 297 ? 37.294 44.640 -27.101 1.00 54.50 297 LEU A CA 1
ATOM 2220 C C . LEU A 1 297 ? 35.774 44.539 -27.333 1.00 54.50 297 LEU A C 1
ATOM 2222 O O . LEU A 1 297 ? 35.327 44.115 -28.384 1.00 54.50 297 LEU A O 1
ATOM 2226 N N . GLN A 1 298 ? 34.967 45.082 -26.411 1.00 52.34 298 GLN A N 1
ATOM 2227 C CA . GLN A 1 298 ? 34.634 46.513 -26.448 1.00 52.34 298 GLN A CA 1
ATOM 2228 C C . GLN A 1 298 ? 33.939 46.973 -25.154 1.00 52.34 298 GLN A C 1
ATOM 2230 O O . GLN A 1 298 ? 33.018 46.342 -24.645 1.00 52.34 298 GLN A O 1
ATOM 2235 N N . GLN A 1 299 ? 34.447 48.079 -24.616 1.00 53.56 299 GLN A N 1
ATOM 2236 C CA . GLN A 1 299 ? 33.924 48.826 -23.477 1.00 53.56 299 GLN A CA 1
ATOM 2237 C C . GLN A 1 299 ? 32.660 49.614 -23.857 1.00 53.56 299 GLN A C 1
ATOM 2239 O O . GLN A 1 299 ? 32.563 50.093 -24.986 1.00 53.56 299 GLN A O 1
ATOM 2244 N N . GLY A 1 300 ? 31.786 49.886 -22.879 1.00 48.22 300 GLY A N 1
ATOM 2245 C CA . GLY A 1 300 ? 30.928 51.077 -22.916 1.00 48.22 300 GLY A CA 1
ATOM 2246 C C . GLY A 1 300 ? 29.662 51.032 -22.050 1.00 48.22 300 GLY A C 1
ATOM 2247 O O . GLY A 1 300 ? 28.736 50.304 -22.374 1.00 48.22 300 GLY A O 1
ATOM 2248 N N . GLY A 1 301 ? 29.587 51.902 -21.030 1.00 44.34 301 GLY A N 1
ATOM 2249 C CA . GLY A 1 301 ? 28.354 52.674 -20.765 1.00 44.34 301 GLY A CA 1
ATOM 2250 C C . GLY A 1 301 ? 27.440 52.319 -19.574 1.00 44.34 301 GLY A C 1
ATOM 2251 O O . GLY A 1 301 ? 26.354 51.795 -19.760 1.00 44.34 301 GLY A O 1
ATOM 2252 N N . VAL A 1 302 ? 27.875 52.685 -18.362 1.00 57.38 302 VAL A N 1
ATOM 2253 C CA . VAL A 1 302 ? 27.209 53.474 -17.272 1.00 57.38 302 VAL A CA 1
ATOM 2254 C C . VAL A 1 302 ? 25.898 54.239 -17.669 1.00 57.38 302 VAL A C 1
ATOM 2256 O O . VAL A 1 302 ? 25.838 54.621 -18.836 1.00 57.38 302 VAL A O 1
ATOM 2259 N N . PRO A 1 303 ? 24.939 54.680 -16.787 1.00 61.69 303 PRO A N 1
ATOM 2260 C CA . PRO A 1 303 ? 24.544 54.358 -15.386 1.00 61.69 303 PRO A CA 1
ATOM 2261 C C . PRO A 1 303 ? 22.997 54.264 -15.093 1.00 61.69 303 PRO A C 1
ATOM 2263 O O . PRO A 1 303 ? 22.160 54.572 -15.929 1.00 61.69 303 PRO A O 1
ATOM 2266 N N . ALA A 1 304 ? 22.674 54.029 -13.804 1.00 53.19 304 ALA A N 1
ATOM 2267 C CA . ALA A 1 304 ? 21.725 54.795 -12.951 1.00 53.19 304 ALA A CA 1
ATOM 2268 C C . ALA A 1 304 ? 20.195 54.521 -12.892 1.00 53.19 304 ALA A C 1
ATOM 2270 O O . ALA A 1 304 ? 19.456 54.719 -13.844 1.00 53.19 304 ALA A O 1
ATOM 2271 N N . VAL A 1 305 ? 19.762 54.365 -11.624 1.00 56.00 305 VAL A N 1
ATOM 2272 C CA . VAL A 1 305 ? 18.574 54.960 -10.956 1.00 56.00 305 VAL A CA 1
ATOM 2273 C C . VAL A 1 305 ? 17.215 54.261 -11.111 1.00 56.00 305 VAL A C 1
ATOM 2275 O O . VAL A 1 305 ? 16.668 54.122 -12.193 1.00 56.00 305 VAL A O 1
ATOM 2278 N N . GLY A 1 306 ? 16.612 53.932 -9.958 1.00 54.66 306 GLY A N 1
ATOM 2279 C CA . GLY A 1 306 ? 15.211 53.513 -9.858 1.00 54.66 306 GLY A CA 1
ATOM 2280 C C . GLY A 1 306 ? 14.782 53.093 -8.450 1.00 54.66 306 GLY A C 1
ATOM 2281 O O . GLY A 1 306 ? 14.634 51.916 -8.161 1.00 54.66 306 GLY A O 1
ATOM 2282 N N . ARG A 1 307 ? 14.609 54.077 -7.568 1.00 65.19 307 ARG A N 1
ATOM 2283 C CA . ARG A 1 307 ? 14.051 53.998 -6.207 1.00 65.19 307 ARG A CA 1
ATOM 2284 C C . ARG A 1 307 ? 12.519 53.852 -6.293 1.00 65.19 307 ARG A C 1
ATOM 2286 O O . ARG A 1 307 ? 11.928 54.670 -6.983 1.00 65.19 307 ARG A O 1
ATOM 2293 N N . SER A 1 308 ? 11.867 52.944 -5.557 1.00 61.75 308 SER A N 1
ATOM 2294 C CA . SER A 1 308 ? 10.541 53.233 -4.969 1.00 61.75 308 SER A CA 1
ATOM 2295 C C . SER A 1 308 ? 10.122 52.237 -3.887 1.00 61.75 308 SER A C 1
ATOM 2297 O O . SER A 1 308 ? 10.110 51.027 -4.075 1.00 61.75 308 SER A O 1
ATOM 2299 N N . THR A 1 309 ? 9.762 52.834 -2.761 1.00 70.75 309 THR A N 1
ATOM 2300 C CA . THR A 1 309 ? 9.048 52.362 -1.572 1.00 70.75 309 THR A CA 1
ATOM 2301 C C . THR A 1 309 ? 7.550 52.108 -1.808 1.00 70.75 309 THR A C 1
ATOM 2303 O O . THR A 1 309 ? 7.022 52.535 -2.834 1.00 70.75 309 THR A O 1
ATOM 2306 N N . ALA A 1 310 ? 6.904 51.584 -0.750 1.00 63.09 310 ALA A N 1
ATOM 2307 C CA . ALA A 1 310 ? 5.464 51.462 -0.432 1.00 63.09 310 ALA A CA 1
ATOM 2308 C C . ALA A 1 310 ? 4.917 50.031 -0.614 1.00 63.09 310 ALA A C 1
ATOM 2310 O O . ALA A 1 310 ? 5.205 49.401 -1.623 1.00 63.09 310 ALA A O 1
ATOM 2311 N N . GLN A 1 311 ? 4.149 49.450 0.311 1.00 61.88 311 GLN A N 1
ATOM 2312 C CA . GLN A 1 311 ? 3.523 49.931 1.550 1.00 61.88 311 GLN A CA 1
ATOM 2313 C C . GLN A 1 311 ? 3.225 48.718 2.442 1.00 61.88 311 GLN A C 1
ATOM 2315 O O . GLN A 1 311 ? 2.994 47.632 1.865 1.00 61.88 311 GLN A O 1
#

Sequence (311 aa):
MKDFLLMKDVLLFVWTCGAVARRLSGSGSSRTTSTDVGGAQHALTIALNARQAAAEKSWELRICNAYAFESGLDAFHSPLPAVSAAGPRPGPTRLTHDSGPLPYKHCADFSRVEGLGDGSVLSFRLSGGLPIGAFRVDGLPSQGTLLQIVAFRYDTSSTAAGFSSHVFGEGSGPEVALVDAYRGSASSGLAMRSTASRWQDLRFGRAVGLKPGWYEWALTGDHTRSFHGGEVVGFRMSSRGRYTAMRVGVDASNGPRYQEELVLFPTSWITVYSQADRAAGGPMTALLLSLGLSTLLQQGGVPAVGRSTAQ

Secondary structure (DSSP, 8-state):
------------------------------------SSHHHHHHHHHHHHHHHT-----EEEEEEE--SSSPEEEEEEPPPPSS--SPPPPPEETTTTT-SBPTTEEEEE---TT-STT-EEEEEETTS-EEEEEE-----SS-SEEEEEEEESSSS--PEEEEEEEE---SS-EEEEEE--BSS---EEEEEETTS--EEE-SSEEEE--SEEEEEEEE-SSSSSBGGGEEEEEEEPTT-EEEEEEEEE--SSS--EEEEEEEES-TTEEEEEHHHHHH-S-----------------------------

Radius of gyration: 28.56 Å; Cα contacts (8 Å, |Δi|>4): 557; chains: 1; bounding box: 71×87×80 Å

Nearest PDB structures (foldseek):
  5aoe-assembly2_B  TM=5.183E-01  e=1.246E-01  Streptococcus pneumoniae
  4bik-assembly2_C  TM=5.162E-01  e=3.650E-01  Streptococcus intermedius
  5cr8-assembly2_A  TM=5.318E-01  e=7.748E-01  Streptococcus pneumoniae
  7wvh-assembly1_D  TM=4.764E-01  e=5.318E-01  Streptococcus pyogenes A20
  5imy-assembly1_B  TM=5.062E-01  e=1.014E+00  Gardnerella vaginalis

Foldseek 3Di:
DDDDFPFDDDPFPPDDDDDDDDDDDDDDDDDDDDDDPPVVVVVVVVVVVVVVVVVDPWAKEKEFELAPDAFFKWKWKQAAPPPDDPDDRDDTHTQCPPVHGHGHLDMDIRTRPDRPDAQMKMWMATPVRHTQDIDGDHDDDPFAHYKYKYWAQPEQEDSHIDIDIDTHGQAQFEKEQFAEREHDDWDWWKWKDAPPDDIDTDDHPGMTTDHFHKMKMFTAGDPDNDTDQQKIKIFTTDTSHYKYWYFHWHPHPDDDGGDTDIHIPPPPGIDMDHPVVVVVPDPPPPVPPDDDDDDDDDDDDDDDDDDDDDD

Solvent-accessible surface area (backbone atoms only — not comparable to full-atom values): 18925 Å² total; per-residue (Å²): 143,82,84,80,77,73,78,60,88,63,85,74,83,82,78,80,93,74,93,78,92,79,91,82,88,84,89,85,90,83,91,80,92,75,95,62,92,67,54,64,63,54,52,51,50,53,52,50,49,52,54,59,67,55,50,74,74,64,36,27,38,35,44,30,28,32,37,74,49,87,61,21,43,34,41,27,43,32,54,45,77,72,94,80,63,103,59,87,77,81,71,70,44,61,73,28,67,86,82,39,51,38,42,57,79,32,68,52,77,44,73,68,45,79,63,53,48,65,57,12,35,41,36,36,21,37,69,94,68,51,74,34,45,71,48,70,39,66,85,71,65,99,68,57,49,36,42,34,41,35,39,14,44,57,49,38,73,57,77,44,49,32,77,50,73,49,75,41,68,83,54,70,44,17,36,33,42,27,40,74,32,51,26,60,90,78,70,59,44,40,33,36,26,43,94,90,50,71,78,41,83,50,68,64,73,36,54,46,68,45,76,57,44,56,34,38,37,31,38,24,31,73,93,43,97,48,51,42,91,40,45,36,42,34,38,71,45,45,68,51,35,75,34,39,40,31,36,26,21,23,56,32,75,61,75,78,66,39,71,82,44,81,46,66,39,78,62,95,59,63,44,81,42,55,53,71,61,61,74,70,62,61,86,73,78,72,77,77,77,85,75,87,82,92,79,84,87,84,88,85,83,87,85,86,89,86,88,82,86,89,132

Mean predicted aligned error: 13.13 Å

Organism: NCBI:txid311494

pLDDT: mean 78.87, std 22.07, range [31.39, 98.75]